Protein AF-W9RXG1-F1 (afdb_monomer_lite)

Foldseek 3Di:
DEPVDQLLVVLVVVVVVVVVVVVVVDDDDQQVVLVVSLVPDYPVCVVVSVVVVVVPDDAGSVNVSVVSVVVSVVVVVVVVVVVVVVVVVPFFDWDWDADPVVRDIATDTPLPVVLVVLVVLLVVLVVLVVVLCVVLVVCVNDDPFDDDPLSVQLVVLVVLLVVLSVLLNVLSCVQNVVSVVSGDPPDDDDDPDDDPDHPDPVSVVSSVVSSVVSVVSSVSSVVSSVVRVVVVVVVVVVVVVVPPDDPDDD

Sequence (250 aa):
MVDSKTVINQVQELQLIIHEIYAERMAISESFQVAVLVDKLPPSWKEFKSYLMHKRKEMTVEQLVVRLRIEEDNRQTEKKFSNATASSAKANVGHIFNDERTNSSYCVYNSDVATGYGVGGFLFLLSSESLLMGVTKCMCFGRPLAPGSHRAWSIIYFVSSWTTFLIAEACLIAGATKNAYHTKYREMIYAQNFSCESLRKGVFITGAIFVVATMILNVYYYMYFNKATTTQAAQKTNRQSSNIGMAGYA

pLDDT: mean 74.93, std 14.58, range [36.94, 93.75]

Structure (mmCIF, N/CA/C/O backbone):
data_AF-W9RXG1-F1
#
_entry.id   AF-W9RXG1-F1
#
loop_
_atom_site.group_PDB
_atom_site.id
_atom_site.type_symbol
_atom_site.label_atom_id
_atom_site.label_alt_id
_atom_site.label_comp_id
_atom_site.label_asym_id
_atom_site.label_entity_id
_atom_site.label_seq_id
_atom_site.pdbx_PDB_ins_code
_atom_site.Cartn_x
_atom_site.Cartn_y
_atom_site.Cartn_z
_atom_site.occupancy
_atom_site.B_iso_or_equiv
_atom_site.auth_seq_id
_atom_site.auth_comp_id
_atom_site.auth_asym_id
_atom_site.auth_atom_id
_atom_site.pdbx_PDB_model_num
ATOM 1 N N . MET A 1 1 ? 33.169 8.868 -23.854 1.00 82.50 1 MET A N 1
ATOM 2 C CA . MET A 1 1 ? 32.562 7.717 -23.159 1.00 82.50 1 MET A CA 1
ATOM 3 C C . MET A 1 1 ? 31.143 7.539 -23.656 1.00 82.50 1 MET A C 1
ATOM 5 O O . MET A 1 1 ? 30.553 8.505 -24.129 1.00 82.50 1 MET A O 1
ATOM 9 N N . VAL A 1 2 ? 30.622 6.317 -23.595 1.00 81.19 2 VAL A N 1
ATOM 10 C CA . VAL A 1 2 ? 29.281 5.963 -24.080 1.00 81.19 2 VAL A CA 1
ATOM 11 C C . VAL A 1 2 ? 28.426 5.498 -22.906 1.00 81.19 2 VAL A C 1
ATOM 13 O O . VAL A 1 2 ? 28.924 4.811 -22.018 1.00 81.19 2 VAL A O 1
ATOM 16 N N . ASP A 1 3 ? 27.140 5.850 -22.925 1.00 77.31 3 ASP A N 1
ATOM 17 C CA . ASP A 1 3 ? 26.161 5.510 -21.880 1.00 77.31 3 ASP A CA 1
ATOM 18 C C . ASP A 1 3 ? 25.859 4.006 -21.758 1.00 77.31 3 ASP A C 1
ATOM 20 O O . ASP A 1 3 ? 25.316 3.561 -20.749 1.00 77.31 3 ASP A O 1
ATOM 24 N N . SER A 1 4 ? 26.196 3.213 -22.780 1.00 78.12 4 SER A N 1
ATOM 25 C CA . SER A 1 4 ? 25.961 1.764 -22.818 1.00 78.12 4 SER A CA 1
ATOM 26 C C . SER A 1 4 ? 26.947 0.953 -21.972 1.00 78.12 4 SER A C 1
ATOM 28 O O . SER A 1 4 ? 26.730 -0.238 -21.755 1.00 78.12 4 SER A O 1
ATOM 30 N N . LYS A 1 5 ? 28.034 1.575 -21.509 1.00 81.12 5 LYS A N 1
ATOM 31 C CA . LYS A 1 5 ? 29.068 0.967 -20.667 1.00 81.12 5 LYS A CA 1
ATOM 32 C C . LYS A 1 5 ? 29.212 1.787 -19.387 1.00 81.12 5 LYS A C 1
ATOM 34 O O . LYS A 1 5 ? 28.974 2.993 -19.403 1.00 81.12 5 LYS A O 1
ATOM 39 N N . THR A 1 6 ? 29.633 1.154 -18.293 1.00 83.94 6 THR A N 1
ATOM 40 C CA . THR A 1 6 ? 29.906 1.885 -17.047 1.00 83.94 6 THR A CA 1
ATOM 41 C C . THR A 1 6 ? 31.012 2.909 -17.275 1.00 83.94 6 THR A C 1
ATOM 43 O O . THR A 1 6 ? 31.954 2.682 -18.047 1.00 83.94 6 THR A O 1
ATOM 46 N N . VAL A 1 7 ? 30.880 4.070 -16.643 1.00 85.06 7 VAL A N 1
ATOM 47 C CA . VAL A 1 7 ? 31.886 5.128 -16.750 1.00 85.06 7 VAL A CA 1
ATOM 48 C C . VAL A 1 7 ? 33.179 4.662 -16.089 1.00 85.06 7 VAL A C 1
ATOM 50 O O . VAL A 1 7 ? 34.244 4.859 -16.661 1.00 85.06 7 VAL A O 1
ATOM 53 N N . ILE A 1 8 ? 33.099 3.940 -14.969 1.00 86.56 8 ILE A N 1
ATOM 54 C CA . ILE A 1 8 ? 34.272 3.405 -14.268 1.00 86.56 8 ILE A CA 1
ATOM 55 C C . ILE A 1 8 ? 35.120 2.462 -15.126 1.00 86.56 8 ILE A C 1
ATOM 57 O O . ILE A 1 8 ? 36.338 2.632 -15.150 1.00 86.56 8 ILE A O 1
ATOM 61 N N . ASN A 1 9 ? 34.521 1.536 -15.881 1.00 84.44 9 ASN A N 1
ATOM 62 C CA . ASN A 1 9 ? 35.307 0.632 -16.730 1.00 84.44 9 ASN A CA 1
ATOM 63 C C . ASN A 1 9 ? 36.031 1.412 -17.836 1.00 84.44 9 ASN A C 1
ATOM 65 O O . ASN A 1 9 ? 37.205 1.178 -18.101 1.00 84.44 9 ASN A O 1
ATOM 69 N N . GLN A 1 10 ? 35.353 2.395 -18.434 1.00 86.25 10 GLN A N 1
ATOM 70 C CA . GLN A 1 10 ? 35.940 3.244 -19.475 1.00 86.25 10 GLN A CA 1
ATOM 71 C C . GLN A 1 10 ? 37.043 4.163 -18.923 1.00 86.25 10 GLN A C 1
ATOM 73 O O . GLN A 1 10 ? 38.025 4.431 -19.608 1.00 86.25 10 GLN A O 1
ATOM 78 N N . VAL A 1 11 ? 36.898 4.650 -17.687 1.00 85.88 11 VAL A N 1
ATOM 79 C CA . VAL A 1 11 ? 37.928 5.435 -16.990 1.00 85.88 11 VAL A CA 1
ATOM 80 C C . VAL A 1 11 ? 39.160 4.575 -16.706 1.00 85.88 11 VAL A C 1
ATOM 82 O O . VAL A 1 11 ? 40.277 5.040 -16.914 1.00 85.88 11 VAL A O 1
ATOM 85 N N . GLN A 1 12 ? 38.973 3.328 -16.267 1.00 84.50 12 GLN A N 1
ATOM 86 C CA . GLN A 1 12 ? 40.070 2.389 -16.021 1.00 84.50 12 GLN A CA 1
ATOM 87 C C . GLN A 1 12 ? 40.830 2.042 -17.308 1.00 84.50 12 GLN A C 1
ATOM 89 O O . GLN A 1 12 ? 42.057 2.044 -17.298 1.00 84.50 12 GLN A O 1
ATOM 94 N N . GLU A 1 13 ? 40.130 1.831 -18.427 1.00 84.44 13 GLU A N 1
ATOM 95 C CA . GLU A 1 13 ? 40.767 1.657 -19.742 1.00 84.44 13 GLU A CA 1
ATOM 96 C C . GLU A 1 13 ? 41.586 2.895 -20.146 1.00 84.44 13 GLU A C 1
ATOM 98 O O . GLU A 1 13 ? 42.717 2.768 -20.611 1.00 84.44 13 GLU A O 1
ATOM 103 N N . LEU A 1 14 ? 41.064 4.104 -19.906 1.00 81.19 14 LEU A N 1
ATOM 104 C CA . LEU A 1 14 ? 41.797 5.345 -20.177 1.00 81.19 14 LEU A CA 1
ATOM 105 C C . LEU A 1 14 ? 43.051 5.495 -19.303 1.00 81.19 14 LEU A C 1
ATOM 107 O O . LEU A 1 14 ? 44.069 5.988 -19.778 1.00 81.19 14 LEU A O 1
ATOM 111 N N . GLN A 1 15 ? 42.986 5.080 -18.035 1.00 79.12 15 GLN A N 1
ATOM 112 C CA . GLN A 1 15 ? 44.132 5.102 -17.119 1.00 79.12 15 GLN A CA 1
ATOM 113 C C . GLN A 1 15 ? 45.257 4.169 -17.586 1.00 79.12 15 GLN A C 1
ATOM 115 O O . GLN A 1 15 ? 46.423 4.541 -17.486 1.00 79.12 15 GLN A O 1
ATOM 120 N N . LEU A 1 16 ? 44.927 3.003 -18.154 1.00 82.56 16 LEU A N 1
ATOM 121 C CA . LEU A 1 16 ? 45.921 2.086 -18.725 1.00 82.56 16 LEU A CA 1
ATOM 122 C C . LEU A 1 16 ? 46.664 2.714 -19.913 1.00 82.56 16 LEU A C 1
ATOM 124 O O . LEU A 1 16 ? 47.888 2.649 -19.967 1.00 82.56 16 LEU A O 1
ATOM 128 N N . ILE A 1 17 ? 45.941 3.399 -20.803 1.00 81.00 17 ILE A N 1
ATOM 129 C CA . ILE A 1 17 ? 46.531 4.092 -21.961 1.00 81.00 17 ILE A CA 1
ATOM 130 C C . ILE A 1 17 ? 47.426 5.255 -21.508 1.00 81.00 17 ILE A C 1
ATOM 132 O O . ILE A 1 17 ? 48.511 5.459 -22.045 1.00 81.00 17 ILE A O 1
ATOM 136 N N . ILE A 1 18 ? 47.004 6.016 -20.493 1.00 77.25 18 ILE A N 1
ATOM 137 C CA . ILE A 1 18 ? 47.817 7.106 -19.932 1.00 77.25 18 ILE A CA 1
ATOM 138 C C . ILE A 1 18 ? 49.120 6.561 -19.325 1.00 77.25 18 ILE A C 1
ATOM 140 O O . ILE A 1 18 ? 50.175 7.171 -19.502 1.00 77.25 18 ILE A O 1
ATOM 144 N N . HIS A 1 19 ? 49.070 5.409 -18.650 1.00 75.94 19 HIS A N 1
ATOM 145 C CA . HIS A 1 19 ? 50.265 4.747 -18.121 1.00 75.94 19 HIS A CA 1
ATOM 146 C C . HIS A 1 19 ? 51.220 4.260 -19.221 1.00 75.94 19 HIS A C 1
ATOM 148 O O . HIS A 1 19 ? 52.434 4.360 -19.051 1.00 75.94 19 HIS A O 1
ATOM 154 N N . GLU A 1 20 ? 50.693 3.782 -20.349 1.00 78.69 20 GLU A N 1
ATOM 155 C CA . GLU A 1 20 ? 51.485 3.363 -21.512 1.00 78.69 20 GLU A CA 1
ATOM 156 C C . GLU A 1 20 ? 52.175 4.560 -22.193 1.00 78.69 20 GLU A C 1
ATOM 158 O O . GLU A 1 20 ? 53.377 4.528 -22.443 1.00 78.69 20 GLU A O 1
ATOM 163 N N . ILE A 1 21 ? 51.466 5.683 -22.354 1.00 74.25 21 ILE A N 1
ATOM 164 C CA . ILE A 1 21 ? 52.017 6.952 -22.873 1.00 74.25 21 ILE A CA 1
ATOM 165 C C . ILE A 1 21 ? 53.120 7.508 -21.957 1.00 74.25 21 ILE A C 1
ATOM 167 O O . ILE A 1 21 ? 54.123 8.057 -22.423 1.00 74.25 21 ILE A O 1
ATOM 171 N N . TYR A 1 22 ? 52.964 7.350 -20.640 1.00 73.00 22 TYR A N 1
ATOM 172 C CA . TYR A 1 22 ? 53.985 7.749 -19.673 1.00 73.00 22 TYR A CA 1
ATOM 173 C C . TYR A 1 22 ? 55.267 6.908 -19.813 1.00 73.00 22 TYR A C 1
ATOM 175 O O . TYR A 1 22 ? 56.372 7.436 -19.660 1.00 73.00 22 TYR A O 1
ATOM 183 N N . ALA A 1 23 ? 55.143 5.622 -20.166 1.00 74.69 23 ALA A N 1
ATOM 184 C CA . ALA A 1 23 ? 56.283 4.742 -20.432 1.00 74.69 23 ALA A CA 1
ATOM 185 C C . ALA A 1 23 ? 57.082 5.164 -21.684 1.00 74.69 23 ALA A C 1
ATOM 187 O O . ALA A 1 23 ? 58.293 4.950 -21.739 1.00 74.69 23 ALA A O 1
ATOM 188 N N . GLU A 1 24 ? 56.445 5.859 -22.633 1.00 78.25 24 GLU A N 1
ATOM 189 C CA . GLU A 1 24 ? 57.074 6.440 -23.831 1.00 78.25 24 GLU A CA 1
ATOM 190 C C . GLU A 1 24 ? 57.728 7.826 -23.596 1.00 78.25 24 GLU A C 1
ATOM 192 O O . GLU A 1 24 ? 58.146 8.491 -24.542 1.00 78.25 24 GLU A O 1
ATOM 197 N N . ARG A 1 25 ? 57.888 8.256 -22.330 1.00 66.19 25 ARG A N 1
ATOM 198 C CA . ARG A 1 25 ? 58.494 9.539 -21.888 1.00 66.19 25 ARG A CA 1
ATOM 199 C C . ARG A 1 25 ? 57.700 10.812 -22.223 1.00 66.19 25 ARG A C 1
ATOM 201 O O . ARG A 1 25 ? 58.267 11.906 -22.210 1.00 66.19 25 ARG A O 1
ATOM 208 N N . MET A 1 26 ? 56.390 10.714 -22.438 1.00 68.00 26 MET A N 1
ATOM 209 C CA . MET A 1 26 ? 55.505 11.881 -22.531 1.00 68.00 26 MET A CA 1
ATOM 210 C C . MET A 1 26 ? 54.885 12.194 -21.160 1.00 68.00 26 MET A C 1
ATOM 212 O O . MET A 1 26 ? 53.975 11.510 -20.699 1.00 68.00 26 MET A O 1
ATOM 216 N N . ALA A 1 27 ? 55.375 13.237 -20.483 1.00 66.12 27 ALA A N 1
ATOM 217 C CA . ALA A 1 27 ? 54.814 13.682 -19.206 1.00 66.12 27 ALA A CA 1
ATOM 218 C C . ALA A 1 27 ? 53.582 14.580 -19.434 1.00 66.12 27 ALA A C 1
ATOM 220 O O . ALA A 1 27 ? 53.696 15.673 -19.986 1.00 66.12 27 ALA A O 1
ATOM 221 N N . ILE A 1 28 ? 52.405 14.130 -18.990 1.00 75.25 28 ILE A N 1
ATOM 222 C CA . ILE A 1 28 ? 51.143 14.885 -19.056 1.00 75.25 28 ILE A CA 1
ATOM 223 C C . ILE A 1 28 ? 50.787 15.381 -17.653 1.00 75.25 28 ILE A C 1
ATOM 225 O O . ILE A 1 28 ? 50.760 14.588 -16.712 1.00 75.25 28 ILE A O 1
ATOM 229 N N . SER A 1 29 ? 50.456 16.668 -17.502 1.00 83.00 29 SER A N 1
ATOM 230 C CA . SER A 1 29 ? 50.034 17.217 -16.208 1.00 83.00 29 SER A CA 1
ATOM 231 C C . SER A 1 29 ? 48.722 16.589 -15.721 1.00 83.00 29 SER A C 1
ATOM 233 O O . SER A 1 29 ? 47.784 16.395 -16.497 1.00 83.00 29 SER A O 1
ATOM 235 N N . GLU A 1 30 ? 48.608 16.319 -14.418 1.00 80.56 30 GLU A N 1
ATOM 236 C CA . GLU A 1 30 ? 47.381 15.752 -13.830 1.00 80.56 30 GLU A CA 1
ATOM 23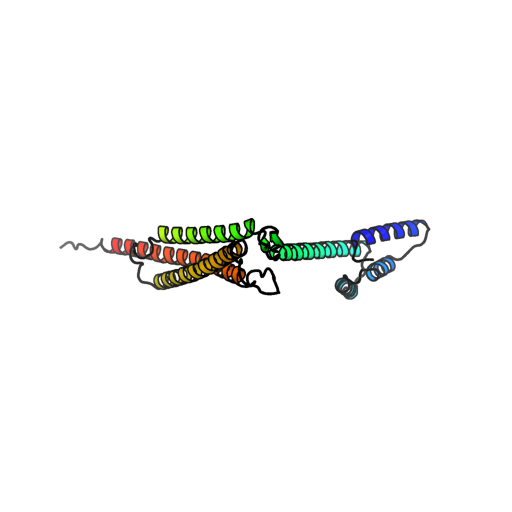7 C C . GLU A 1 30 ? 46.146 16.624 -14.094 1.00 80.56 30 GLU A C 1
ATOM 239 O O . GLU A 1 30 ? 45.056 16.119 -14.357 1.00 80.56 30 GLU A O 1
ATOM 244 N N . SER A 1 31 ? 46.331 17.946 -14.107 1.00 79.94 31 SER A N 1
ATOM 245 C CA . SER A 1 31 ? 45.283 18.915 -14.430 1.00 79.94 31 SER A CA 1
ATOM 246 C C . SER A 1 31 ? 44.702 18.711 -15.830 1.00 79.94 31 SER A C 1
ATOM 248 O O . SER A 1 31 ? 43.489 18.821 -16.023 1.00 79.94 31 SER A O 1
ATOM 250 N N . PHE A 1 32 ? 45.548 18.364 -16.803 1.00 83.12 32 PHE A N 1
ATOM 251 C CA . PHE A 1 32 ? 45.117 18.072 -18.163 1.00 83.12 32 PHE A CA 1
ATOM 252 C C . PHE A 1 32 ? 44.381 16.730 -18.235 1.00 83.12 32 PHE A C 1
ATOM 254 O O . PHE A 1 32 ? 43.333 16.640 -18.872 1.00 83.12 32 PHE A O 1
ATOM 261 N N . GLN A 1 33 ? 44.861 15.707 -17.520 1.00 83.75 33 GLN A N 1
ATOM 262 C CA . GLN A 1 33 ? 44.203 14.396 -17.463 1.00 83.75 33 GLN A CA 1
ATOM 263 C C . GLN A 1 33 ? 42.785 14.490 -16.878 1.00 83.75 33 GLN A C 1
ATOM 265 O O . GLN A 1 33 ? 41.838 13.936 -17.438 1.00 83.75 33 GLN A O 1
ATOM 270 N N . VAL A 1 34 ? 42.618 15.250 -15.792 1.00 85.88 34 VAL A N 1
ATOM 271 C CA . VAL A 1 34 ? 41.317 15.512 -15.157 1.00 85.88 34 VAL A CA 1
ATOM 272 C C . VAL A 1 34 ? 40.382 16.254 -16.109 1.00 85.88 34 VAL A C 1
ATOM 274 O O . VAL A 1 34 ? 39.227 15.855 -16.265 1.00 85.88 34 VAL A O 1
ATOM 277 N N . ALA A 1 35 ? 40.875 17.287 -16.798 1.00 85.00 35 ALA A N 1
ATOM 278 C CA . ALA A 1 35 ? 40.081 18.037 -17.769 1.00 85.00 35 ALA A CA 1
ATOM 279 C C . ALA A 1 35 ? 39.595 17.150 -18.929 1.00 85.00 35 ALA A C 1
ATOM 281 O O . ALA A 1 35 ? 38.416 17.194 -19.284 1.00 85.00 35 ALA A O 1
ATOM 282 N N . VAL A 1 36 ? 40.472 16.298 -19.472 1.00 85.69 36 VAL A N 1
ATOM 283 C CA . VAL A 1 36 ? 40.126 15.348 -20.541 1.00 85.69 36 VAL A CA 1
ATOM 284 C C . VAL A 1 36 ? 39.090 14.332 -20.061 1.00 85.69 36 VAL A C 1
ATOM 286 O O . VAL A 1 36 ? 38.116 14.073 -20.770 1.00 85.69 36 VAL A O 1
ATOM 289 N N . LEU A 1 37 ? 39.248 13.780 -18.856 1.00 85.62 37 LEU A N 1
ATOM 290 C CA . LEU A 1 37 ? 38.324 12.777 -18.327 1.00 85.62 37 LEU A CA 1
ATOM 291 C C . LEU A 1 37 ? 36.922 13.357 -18.096 1.00 85.62 37 LEU A C 1
ATOM 293 O O . LEU A 1 37 ? 35.930 12.734 -18.474 1.00 85.62 37 LEU A O 1
ATOM 297 N N . VAL A 1 38 ? 36.839 14.570 -17.539 1.00 87.12 38 VAL A N 1
ATOM 298 C CA . VAL A 1 38 ? 35.572 15.292 -17.340 1.00 87.12 38 VAL A CA 1
ATOM 299 C C . VAL A 1 38 ? 34.928 15.660 -18.673 1.00 87.12 38 VAL A C 1
ATOM 301 O O . VAL A 1 38 ? 33.702 15.599 -18.804 1.00 87.12 38 VAL A O 1
ATOM 304 N N . ASP A 1 39 ? 35.722 16.035 -19.677 1.00 85.94 39 ASP A N 1
ATOM 305 C CA . ASP A 1 39 ? 35.166 16.390 -20.975 1.00 85.94 39 ASP A CA 1
ATOM 306 C C . ASP A 1 39 ? 34.578 15.182 -21.711 1.00 85.94 39 ASP A C 1
ATOM 308 O O . ASP A 1 39 ? 33.489 15.279 -22.280 1.00 85.94 39 ASP A O 1
ATOM 312 N N . LYS A 1 40 ? 35.246 14.025 -21.609 1.00 87.25 40 LYS A N 1
ATOM 313 C CA . LYS A 1 40 ? 34.837 12.763 -22.239 1.00 87.25 40 LYS A CA 1
ATOM 314 C C . LYS A 1 40 ? 33.674 12.049 -21.550 1.00 87.25 40 LYS A C 1
ATOM 316 O O . LYS A 1 40 ? 33.270 10.997 -22.062 1.00 87.25 40 LYS A O 1
ATOM 321 N N . LEU A 1 41 ? 33.131 12.587 -20.454 1.00 88.00 41 LEU A N 1
ATOM 322 C CA . LEU A 1 41 ? 31.954 12.026 -19.791 1.00 88.00 41 LEU A CA 1
ATOM 323 C C . LEU A 1 41 ? 30.748 11.930 -20.744 1.00 88.00 41 LEU A C 1
ATOM 325 O O . LEU A 1 41 ? 30.594 12.771 -21.634 1.00 88.00 41 LEU A O 1
ATOM 329 N N . PRO A 1 42 ? 29.877 10.919 -20.568 1.00 88.75 42 PRO A N 1
ATOM 330 C CA . PRO A 1 42 ? 28.698 10.756 -21.410 1.00 88.75 42 PRO A CA 1
ATOM 331 C C . PRO A 1 42 ? 27.708 11.925 -21.265 1.00 88.75 42 PRO A C 1
ATOM 333 O O . PRO A 1 42 ? 27.673 12.583 -20.219 1.00 88.75 42 PRO A O 1
ATOM 336 N N . PRO A 1 43 ? 26.819 12.147 -22.248 1.00 84.31 43 PRO A N 1
ATOM 337 C CA . PRO A 1 43 ? 25.805 13.198 -22.167 1.00 84.31 43 PRO A CA 1
ATOM 338 C C . PRO A 1 43 ? 24.845 13.019 -20.980 1.00 84.31 43 PRO A C 1
ATOM 340 O O . PRO A 1 43 ? 24.411 14.017 -20.403 1.00 84.31 43 PRO A O 1
ATOM 343 N N . SER A 1 44 ? 24.566 11.785 -20.537 1.00 84.12 44 SER A N 1
ATOM 344 C CA . SER A 1 44 ? 23.727 11.537 -19.350 1.00 84.12 44 SER A CA 1
ATOM 345 C C . SER A 1 44 ? 24.346 12.035 -18.033 1.00 84.12 44 SER A C 1
ATOM 347 O O . SER A 1 44 ? 23.664 12.111 -17.010 1.00 84.12 44 SER A O 1
ATOM 349 N N . TRP A 1 45 ? 25.632 12.394 -18.031 1.00 89.12 45 TRP A N 1
ATOM 350 C CA . TRP A 1 45 ? 26.374 12.905 -16.874 1.00 89.12 45 TRP A CA 1
ATOM 351 C C . TRP A 1 45 ? 26.492 14.434 -16.865 1.00 89.12 45 TRP A C 1
ATOM 353 O O . TRP A 1 45 ? 27.271 14.988 -16.093 1.00 89.12 45 TRP A O 1
ATOM 363 N N . LYS A 1 46 ? 25.720 15.143 -17.699 1.00 88.88 46 LYS A N 1
ATOM 364 C CA . LYS A 1 46 ? 25.790 16.606 -17.853 1.00 88.88 46 LYS A CA 1
ATOM 365 C C . LYS A 1 46 ? 25.666 17.379 -16.534 1.00 88.88 46 LYS A C 1
ATOM 367 O O . LYS A 1 46 ? 26.425 18.320 -16.312 1.00 88.88 46 LYS A O 1
ATOM 372 N N . GLU A 1 47 ? 24.739 16.991 -15.663 1.00 86.88 47 GLU A N 1
ATOM 373 C CA . GLU A 1 47 ? 24.540 17.649 -14.362 1.00 86.88 47 GLU A CA 1
ATOM 374 C C . GLU A 1 47 ? 25.744 17.446 -13.442 1.00 86.88 47 GLU A C 1
ATOM 376 O O . GLU A 1 47 ? 26.266 18.404 -12.872 1.00 86.88 47 GLU A O 1
ATOM 381 N N . PHE A 1 48 ? 26.265 16.220 -13.389 1.00 88.44 48 PHE A N 1
ATOM 382 C CA . PHE A 1 48 ? 27.471 15.909 -12.632 1.00 88.44 48 PHE A CA 1
ATOM 383 C C . PHE A 1 48 ? 28.703 16.634 -13.193 1.00 88.44 48 PHE A C 1
ATOM 385 O O . PHE A 1 48 ? 29.488 17.199 -12.435 1.00 88.44 48 PHE A O 1
ATOM 392 N N . LYS A 1 49 ? 28.843 16.714 -14.524 1.00 88.56 49 LYS A N 1
ATOM 393 C CA . LYS A 1 49 ? 29.876 17.516 -15.202 1.00 88.56 49 LYS A CA 1
ATOM 394 C C . LYS A 1 49 ? 29.780 18.987 -14.785 1.00 88.56 49 LYS A C 1
ATOM 396 O O . LYS A 1 49 ? 30.796 19.593 -14.457 1.00 88.56 49 LYS A O 1
ATOM 401 N N . SER A 1 50 ? 28.572 19.554 -14.734 1.00 86.81 50 SER A N 1
ATOM 402 C CA . SER A 1 50 ? 28.348 20.926 -14.259 1.00 86.81 50 SER A CA 1
ATOM 403 C C . SER A 1 50 ? 28.740 21.100 -12.787 1.00 86.81 50 SER A C 1
ATOM 405 O O . SER A 1 50 ? 29.444 22.052 -12.451 1.00 86.81 50 SER A O 1
ATOM 407 N N . TYR A 1 51 ? 28.384 20.141 -11.929 1.00 85.38 51 TYR A N 1
ATOM 408 C CA . TYR A 1 51 ? 28.783 20.121 -10.522 1.00 85.38 51 TYR A CA 1
ATOM 409 C C . TYR A 1 51 ? 30.309 20.086 -10.343 1.00 85.38 51 TYR A C 1
ATOM 411 O O . TYR A 1 51 ? 30.855 20.864 -9.557 1.00 85.38 51 TYR A O 1
ATOM 419 N N . LEU A 1 52 ? 31.016 19.242 -11.103 1.00 86.25 52 LEU A N 1
ATOM 420 C CA . LEU A 1 52 ? 32.480 19.175 -11.082 1.00 86.25 52 LEU A CA 1
ATOM 421 C C . LEU A 1 52 ? 33.121 20.497 -11.525 1.00 86.25 52 LEU A C 1
ATOM 423 O O . LEU A 1 52 ? 34.053 20.971 -10.877 1.00 86.25 52 LEU A O 1
ATOM 427 N N . MET A 1 53 ? 32.582 21.124 -12.574 1.00 79.50 53 MET A N 1
ATOM 428 C CA . MET A 1 53 ? 33.059 22.416 -13.085 1.00 79.50 53 MET A CA 1
ATOM 429 C C . MET A 1 53 ? 32.803 23.573 -12.108 1.00 79.50 53 MET A C 1
ATOM 431 O O . MET A 1 53 ? 33.614 24.495 -12.010 1.00 79.50 53 MET A O 1
ATOM 435 N N . HIS A 1 54 ? 31.695 23.525 -11.364 1.00 79.50 54 HIS A N 1
ATOM 436 C CA . HIS A 1 54 ? 31.350 24.534 -10.363 1.00 79.50 54 HIS A CA 1
ATOM 437 C C . HIS A 1 54 ? 32.218 24.423 -9.101 1.00 79.50 54 HIS A C 1
ATOM 439 O O . HIS A 1 54 ? 32.586 25.436 -8.513 1.00 79.50 54 HIS A O 1
ATOM 445 N N . LYS A 1 55 ? 32.614 23.206 -8.700 1.00 71.94 55 LYS A N 1
ATOM 446 C CA . LYS A 1 55 ? 33.391 22.973 -7.469 1.00 71.94 55 LYS A CA 1
ATOM 447 C C . LYS A 1 55 ? 34.879 23.342 -7.541 1.00 71.94 55 LYS A C 1
ATOM 449 O O . LYS A 1 55 ? 35.579 23.036 -6.578 1.00 71.94 55 LYS A O 1
ATOM 454 N N . ARG A 1 56 ? 35.327 23.965 -8.644 1.00 59.94 56 ARG A N 1
ATOM 455 C CA . ARG A 1 56 ? 36.692 24.404 -9.015 1.00 59.94 56 ARG A CA 1
ATOM 456 C C . ARG A 1 56 ? 37.689 24.480 -7.839 1.00 59.94 56 ARG A C 1
ATOM 458 O O . ARG A 1 56 ? 38.013 25.550 -7.334 1.00 59.94 56 ARG A O 1
ATOM 465 N N . LYS A 1 57 ? 38.193 23.317 -7.437 1.00 64.56 57 LYS A N 1
ATOM 466 C CA . LYS A 1 57 ? 39.386 23.107 -6.615 1.00 64.56 57 LYS A CA 1
ATOM 467 C C . LYS A 1 57 ? 40.281 22.179 -7.420 1.00 64.56 57 LYS A C 1
ATOM 469 O O . LYS A 1 57 ? 39.750 21.336 -8.146 1.00 64.56 57 LYS A O 1
ATOM 474 N N . GLU A 1 58 ? 41.595 22.346 -7.309 1.00 65.50 58 GLU A N 1
ATOM 475 C CA . GLU A 1 58 ? 42.532 21.368 -7.861 1.00 65.50 58 GLU A CA 1
ATOM 476 C C . GLU A 1 58 ? 42.130 19.978 -7.359 1.00 65.50 58 GLU A C 1
ATOM 478 O O . GLU A 1 58 ? 41.967 19.742 -6.161 1.00 65.50 58 GLU A O 1
ATOM 483 N N . MET A 1 59 ? 41.831 19.109 -8.314 1.00 80.19 59 MET A N 1
ATOM 484 C CA . MET A 1 59 ? 41.325 17.763 -8.118 1.00 80.19 59 MET A CA 1
ATOM 485 C C . MET A 1 59 ? 42.357 16.844 -8.739 1.00 80.19 59 MET A C 1
ATOM 487 O O . MET A 1 59 ? 42.713 17.048 -9.895 1.00 80.19 59 MET A O 1
ATOM 491 N N . THR A 1 60 ? 42.822 15.850 -7.989 1.00 85.44 60 THR A N 1
ATOM 492 C CA . THR A 1 60 ? 43.687 14.807 -8.546 1.00 85.44 60 THR A CA 1
ATOM 493 C C . THR A 1 60 ? 42.848 13.799 -9.327 1.00 85.44 60 THR A C 1
ATOM 495 O O . THR A 1 60 ? 41.633 13.673 -9.120 1.00 85.44 60 THR A O 1
ATOM 498 N N . VAL A 1 61 ? 43.493 13.050 -10.220 1.00 83.62 61 VAL A N 1
ATOM 499 C CA . VAL A 1 61 ? 42.839 11.982 -10.991 1.00 83.62 61 VAL A CA 1
ATOM 500 C C . VAL A 1 61 ? 42.176 10.964 -10.058 1.00 83.62 61 VAL A C 1
ATOM 502 O O . VAL A 1 61 ? 41.021 10.600 -10.264 1.00 83.62 61 VAL A O 1
ATOM 505 N N . GLU A 1 62 ? 42.843 10.583 -8.969 1.00 83.88 62 GLU A N 1
ATOM 506 C CA . GLU A 1 62 ? 42.297 9.663 -7.966 1.00 83.88 62 GLU A CA 1
ATOM 507 C C . GLU A 1 62 ? 41.021 10.205 -7.309 1.00 83.88 62 GLU A C 1
ATOM 509 O O . GLU A 1 62 ? 40.015 9.500 -7.196 1.00 83.88 62 GLU A O 1
ATOM 514 N N . GLN A 1 63 ? 41.025 11.485 -6.922 1.00 85.50 63 GLN A N 1
ATOM 515 C CA . GLN A 1 63 ? 39.850 12.126 -6.333 1.00 85.50 63 GLN A CA 1
ATOM 516 C C . GLN A 1 63 ? 38.676 12.189 -7.316 1.00 85.50 63 GLN A C 1
ATOM 518 O O . GLN A 1 63 ? 37.521 12.057 -6.897 1.00 85.50 63 GLN A O 1
ATOM 523 N N . LEU A 1 64 ? 38.951 12.379 -8.610 1.00 88.12 64 LEU A N 1
ATOM 524 C CA . LEU A 1 64 ? 37.931 12.321 -9.652 1.00 88.12 64 LEU A CA 1
ATOM 525 C C . LEU A 1 64 ? 37.362 10.903 -9.791 1.00 88.12 64 LEU A C 1
ATOM 527 O O . LEU A 1 64 ? 36.144 10.740 -9.806 1.00 88.12 64 LEU A O 1
ATOM 531 N N . VAL A 1 65 ? 38.219 9.879 -9.826 1.00 88.62 65 VAL A N 1
ATOM 532 C CA . VAL A 1 65 ? 37.813 8.467 -9.942 1.00 88.62 65 VAL A CA 1
ATOM 533 C C . VAL A 1 65 ? 36.917 8.045 -8.777 1.00 88.62 65 VAL A C 1
ATOM 535 O O . VAL A 1 65 ? 35.877 7.423 -8.998 1.00 88.62 65 VAL A O 1
ATOM 538 N N . VAL A 1 66 ? 37.263 8.422 -7.542 1.00 88.75 66 VAL A N 1
ATOM 539 C CA . VAL A 1 66 ? 36.437 8.119 -6.360 1.00 88.75 66 VAL A CA 1
ATOM 540 C C . VAL A 1 66 ? 35.051 8.752 -6.482 1.00 88.75 66 VAL A C 1
ATOM 542 O O . VAL A 1 66 ? 34.041 8.092 -6.243 1.00 88.75 66 VAL A O 1
ATOM 545 N N . ARG A 1 67 ? 34.977 10.019 -6.903 1.00 89.50 67 ARG A N 1
ATOM 546 C CA . ARG A 1 67 ? 33.697 10.724 -7.081 1.00 89.50 67 ARG A CA 1
ATOM 547 C C . ARG A 1 67 ? 32.855 10.129 -8.204 1.00 89.50 67 ARG A C 1
ATOM 549 O O . ARG A 1 67 ? 31.644 10.023 -8.042 1.00 89.50 67 ARG A O 1
ATOM 556 N N . LEU A 1 68 ? 33.485 9.727 -9.307 1.00 89.00 68 LEU A N 1
ATOM 557 C CA . LEU A 1 68 ? 32.812 9.036 -10.406 1.00 89.00 68 LEU A CA 1
ATOM 558 C C . LEU A 1 68 ? 32.224 7.700 -9.949 1.00 89.00 68 LEU A C 1
ATOM 560 O O . LEU A 1 68 ? 31.106 7.375 -10.334 1.00 89.00 68 LEU A O 1
ATOM 564 N N . ARG A 1 69 ? 32.932 6.959 -9.087 1.00 88.94 69 ARG A N 1
ATOM 565 C CA . ARG A 1 69 ? 32.454 5.669 -8.574 1.00 88.94 69 ARG A CA 1
ATOM 566 C C . ARG A 1 69 ? 31.206 5.844 -7.714 1.00 88.94 69 ARG A C 1
ATOM 568 O O . ARG A 1 69 ? 30.217 5.161 -7.938 1.00 88.94 69 ARG A O 1
ATOM 575 N N . ILE A 1 70 ? 31.237 6.806 -6.792 1.00 90.31 70 ILE A N 1
ATOM 576 C CA . ILE A 1 70 ? 30.108 7.106 -5.899 1.00 90.31 70 ILE A CA 1
ATOM 577 C C . ILE A 1 70 ? 28.865 7.517 -6.697 1.00 90.31 70 ILE A C 1
ATOM 579 O O . ILE A 1 70 ? 27.770 7.024 -6.439 1.00 90.31 70 ILE A O 1
ATOM 583 N N . GLU A 1 71 ? 29.023 8.415 -7.669 1.00 89.50 71 GLU A N 1
ATOM 584 C CA . GLU A 1 71 ? 27.906 8.868 -8.501 1.00 89.50 71 GLU A CA 1
ATOM 585 C C . GLU A 1 71 ? 27.348 7.731 -9.374 1.00 89.50 71 GLU A C 1
ATOM 587 O O . GLU A 1 71 ? 26.136 7.625 -9.559 1.00 89.50 71 GLU A O 1
ATOM 592 N N . GLU A 1 72 ? 28.206 6.841 -9.882 1.00 88.75 72 GLU A N 1
ATOM 593 C CA . GLU A 1 72 ? 27.765 5.677 -10.650 1.00 88.75 72 GLU A CA 1
ATOM 594 C C . GLU A 1 72 ? 26.971 4.690 -9.781 1.00 88.75 72 GLU A C 1
ATOM 596 O O . GLU A 1 72 ? 25.899 4.241 -10.196 1.00 88.75 72 GLU A O 1
ATOM 601 N N . ASP A 1 73 ? 27.432 4.413 -8.560 1.00 87.56 73 ASP A N 1
ATOM 602 C CA . ASP A 1 73 ? 26.719 3.572 -7.591 1.00 87.56 73 ASP A CA 1
ATOM 603 C C . ASP A 1 73 ? 25.364 4.185 -7.196 1.00 87.56 73 ASP A C 1
ATOM 605 O O . ASP A 1 73 ? 24.347 3.480 -7.128 1.00 87.56 73 ASP A O 1
ATOM 609 N N . ASN A 1 74 ? 25.314 5.507 -7.004 1.00 87.81 74 ASN A N 1
ATOM 610 C CA . ASN A 1 74 ? 24.076 6.232 -6.722 1.00 87.81 74 ASN A CA 1
ATOM 611 C C . ASN A 1 74 ? 23.077 6.103 -7.887 1.00 87.81 74 ASN A C 1
ATOM 613 O O . ASN A 1 74 ? 21.946 5.650 -7.702 1.00 87.81 74 ASN A O 1
ATOM 617 N N . ARG A 1 75 ? 23.525 6.366 -9.121 1.00 84.12 75 ARG A N 1
ATOM 618 C CA . ARG A 1 75 ? 22.710 6.219 -10.341 1.00 84.12 75 ARG A CA 1
ATOM 619 C C . ARG A 1 75 ? 22.225 4.787 -10.560 1.00 84.12 75 ARG A C 1
ATOM 621 O O . ARG A 1 75 ? 21.110 4.575 -11.037 1.00 84.12 75 ARG A O 1
ATOM 628 N N . GLN A 1 76 ? 23.036 3.780 -10.238 1.00 82.56 76 GLN A N 1
ATOM 629 C CA . GLN A 1 76 ? 22.601 2.382 -10.296 1.00 82.56 76 GLN A CA 1
ATOM 630 C C . GLN A 1 76 ? 21.533 2.069 -9.247 1.00 82.56 76 GLN A C 1
ATOM 632 O O . GLN A 1 76 ? 20.599 1.320 -9.534 1.00 82.56 76 GLN A O 1
ATOM 637 N N . THR A 1 77 ? 21.647 2.641 -8.052 1.00 81.12 77 THR A N 1
ATOM 638 C CA . THR A 1 77 ? 20.668 2.469 -6.973 1.00 81.12 77 THR A CA 1
ATOM 639 C C . THR A 1 77 ? 19.325 3.093 -7.346 1.00 81.12 77 THR A C 1
ATOM 641 O O . THR A 1 77 ? 18.293 2.430 -7.237 1.00 81.12 77 THR A O 1
ATOM 644 N N . GLU A 1 78 ? 19.332 4.303 -7.907 1.00 77.00 78 GLU A N 1
ATOM 645 C CA . GLU A 1 78 ? 18.130 4.950 -8.446 1.00 77.00 78 GLU A CA 1
ATOM 646 C C . GLU A 1 78 ? 17.490 4.134 -9.578 1.00 77.00 78 GLU A C 1
ATOM 648 O O . GLU A 1 78 ? 16.274 3.938 -9.590 1.00 77.00 78 GLU A O 1
ATOM 653 N N . LYS A 1 79 ? 18.295 3.582 -10.499 1.00 77.25 79 LYS A N 1
ATOM 654 C CA . LYS A 1 79 ? 17.812 2.682 -11.565 1.00 77.25 79 LYS A CA 1
ATOM 655 C C . LYS A 1 79 ? 17.208 1.387 -11.014 1.00 77.25 79 LYS A C 1
ATOM 657 O O . LYS A 1 79 ? 16.209 0.902 -11.537 1.00 77.25 79 LYS A O 1
ATOM 662 N N . LYS A 1 80 ? 17.789 0.804 -9.963 1.00 76.38 80 LYS A N 1
ATOM 663 C CA . LYS A 1 80 ? 17.239 -0.394 -9.305 1.00 76.38 80 LYS A CA 1
ATOM 664 C C . LYS A 1 80 ? 15.909 -0.083 -8.620 1.00 76.38 80 LYS A C 1
ATOM 666 O O . LYS A 1 80 ? 14.966 -0.856 -8.763 1.00 76.38 80 LYS A O 1
ATOM 671 N N . PHE A 1 81 ? 15.811 1.054 -7.934 1.00 68.25 81 PHE A N 1
ATOM 672 C CA . PHE A 1 81 ? 14.585 1.489 -7.269 1.00 68.25 81 PHE A CA 1
ATOM 673 C C . PHE A 1 81 ? 13.469 1.836 -8.267 1.00 68.25 81 PHE A C 1
ATOM 675 O O . PHE A 1 81 ? 12.322 1.418 -8.087 1.00 68.25 81 PHE A O 1
ATOM 682 N N . SER A 1 82 ? 13.793 2.526 -9.365 1.00 64.69 82 SER A N 1
ATOM 683 C CA . SER A 1 82 ? 12.832 2.824 -10.435 1.00 64.69 82 SER A CA 1
ATOM 684 C C . SER A 1 82 ? 12.362 1.560 -11.162 1.00 64.69 82 SER A C 1
ATOM 686 O O . SER A 1 82 ? 11.175 1.410 -11.442 1.00 64.69 82 SER A O 1
ATOM 688 N N . ASN A 1 83 ? 13.246 0.584 -11.378 1.00 60.16 83 ASN A N 1
ATOM 689 C CA . ASN A 1 83 ? 12.865 -0.705 -11.955 1.00 60.16 83 ASN A CA 1
ATOM 690 C C . ASN A 1 83 ? 12.022 -1.565 -10.995 1.00 60.16 83 ASN A C 1
ATOM 692 O O . ASN A 1 83 ? 11.100 -2.240 -11.448 1.00 60.16 83 ASN A O 1
ATOM 696 N N . ALA A 1 84 ? 12.293 -1.529 -9.685 1.00 54.50 84 ALA A N 1
ATOM 697 C CA . ALA A 1 84 ? 11.522 -2.254 -8.668 1.00 54.50 84 ALA A CA 1
ATOM 698 C C . ALA A 1 84 ? 10.117 -1.658 -8.453 1.00 54.50 84 ALA A C 1
ATOM 700 O O . ALA A 1 84 ? 9.129 -2.376 -8.271 1.00 54.50 84 ALA A O 1
ATOM 701 N N . THR A 1 85 ? 9.998 -0.333 -8.526 1.00 52.38 85 THR A N 1
ATOM 702 C CA . THR A 1 85 ? 8.696 0.350 -8.526 1.00 52.38 85 THR A CA 1
ATOM 703 C C . THR A 1 85 ? 7.945 0.106 -9.835 1.00 52.38 85 THR A C 1
ATOM 705 O O . THR A 1 85 ? 6.745 -0.157 -9.802 1.00 52.38 85 THR A O 1
ATOM 708 N N . ALA A 1 86 ? 8.639 0.053 -10.977 1.00 45.22 86 ALA A N 1
ATOM 709 C CA . ALA A 1 86 ? 8.046 -0.338 -12.254 1.00 45.22 86 ALA A CA 1
ATOM 710 C C . ALA A 1 86 ? 7.597 -1.811 -12.286 1.00 45.22 86 ALA A C 1
ATOM 712 O O . ALA A 1 86 ? 6.557 -2.103 -12.869 1.00 45.22 86 ALA A O 1
ATOM 713 N N . SER A 1 87 ? 8.314 -2.745 -11.645 1.00 42.00 87 SER A N 1
ATOM 714 C CA . SER A 1 87 ? 7.893 -4.152 -11.544 1.00 42.00 87 SER A CA 1
ATOM 715 C C . SER A 1 87 ? 6.711 -4.347 -10.596 1.00 42.00 87 SER A C 1
ATOM 717 O O . SER A 1 87 ? 5.866 -5.193 -10.862 1.00 42.00 87 SER A O 1
ATOM 719 N N . SER A 1 88 ? 6.611 -3.527 -9.547 1.00 43.41 88 SER A N 1
ATOM 720 C CA . SER A 1 88 ? 5.444 -3.479 -8.651 1.00 43.41 88 SER A CA 1
ATOM 721 C C . SER A 1 88 ? 4.230 -2.793 -9.302 1.00 43.41 88 SER A C 1
ATOM 723 O O . SER A 1 88 ? 3.101 -2.979 -8.859 1.00 43.41 88 SER A O 1
ATOM 725 N N . ALA A 1 89 ? 4.454 -2.029 -10.379 1.00 42.72 89 ALA A N 1
ATOM 726 C CA . ALA A 1 89 ? 3.435 -1.359 -11.187 1.00 42.72 89 ALA A CA 1
ATOM 727 C C . ALA A 1 89 ? 3.152 -2.053 -12.536 1.00 42.72 89 ALA A C 1
ATOM 729 O O . ALA A 1 89 ? 2.437 -1.492 -13.375 1.00 42.72 89 ALA A O 1
ATOM 730 N N . LYS A 1 90 ? 3.683 -3.262 -12.780 1.00 45.16 90 LYS A N 1
ATOM 731 C CA . LYS A 1 90 ? 3.281 -4.069 -13.940 1.00 45.16 90 LYS A CA 1
ATOM 732 C C . LYS A 1 90 ? 1.871 -4.592 -13.687 1.00 45.16 90 LYS A C 1
ATOM 734 O O . LYS A 1 90 ? 1.676 -5.590 -13.004 1.00 45.16 90 LYS A O 1
ATOM 739 N N . ALA A 1 91 ? 0.888 -3.870 -14.222 1.00 52.50 91 ALA A N 1
ATOM 740 C CA . ALA A 1 91 ? -0.491 -4.330 -14.323 1.00 52.50 91 ALA A CA 1
ATOM 741 C C . ALA A 1 91 ? -0.532 -5.759 -14.893 1.00 52.50 91 ALA A C 1
ATOM 743 O O . ALA A 1 91 ? 0.276 -6.085 -15.763 1.00 52.50 91 ALA A O 1
ATOM 744 N N . ASN A 1 92 ? -1.473 -6.587 -14.427 1.00 56.06 92 ASN A N 1
ATOM 745 C CA . ASN A 1 92 ? -1.715 -7.915 -14.993 1.00 56.06 92 ASN A CA 1
ATOM 746 C C . ASN A 1 92 ? -1.924 -7.779 -16.510 1.00 56.06 92 ASN A C 1
ATOM 748 O O . ASN A 1 92 ? -2.954 -7.269 -16.955 1.00 56.06 92 ASN A O 1
ATOM 752 N N . VAL A 1 93 ? -0.935 -8.196 -17.302 1.00 57.72 93 VAL A N 1
ATOM 753 C CA . VAL A 1 93 ? -1.047 -8.231 -18.761 1.00 57.72 93 VAL A CA 1
ATOM 754 C C . VAL A 1 93 ? -1.872 -9.466 -19.111 1.00 57.72 93 VAL A C 1
ATOM 756 O O . VAL A 1 93 ? -1.481 -10.588 -18.784 1.00 57.72 93 VAL A O 1
ATOM 759 N N . GLY A 1 94 ? -3.044 -9.245 -19.706 1.00 62.00 94 GLY A N 1
ATOM 760 C CA . GLY A 1 94 ? -3.879 -10.310 -20.252 1.00 62.00 94 GLY A CA 1
ATOM 761 C C . GLY A 1 94 ? -3.415 -10.692 -21.657 1.00 62.00 94 GLY A C 1
ATOM 762 O O . GLY A 1 94 ? -3.097 -9.817 -22.460 1.00 62.00 94 GLY A O 1
ATOM 763 N N . HIS A 1 95 ? -3.391 -11.987 -21.953 1.00 63.97 95 HIS A N 1
ATOM 764 C CA . HIS A 1 95 ? -3.183 -12.526 -23.295 1.00 63.97 95 HIS A CA 1
ATOM 765 C C . HIS A 1 95 ? -4.531 -12.926 -23.900 1.00 63.97 95 HIS A C 1
ATOM 767 O O . HIS A 1 95 ? -5.377 -13.490 -23.211 1.00 63.97 95 HIS A O 1
ATOM 773 N N . ILE A 1 96 ? -4.742 -12.638 -25.183 1.00 70.31 96 ILE A N 1
ATOM 774 C CA . ILE A 1 96 ? -5.947 -13.064 -25.906 1.00 70.31 96 ILE A CA 1
ATOM 775 C C . ILE A 1 96 ? -5.712 -14.494 -26.392 1.00 70.31 96 ILE A C 1
ATOM 777 O O . ILE A 1 96 ? -4.738 -14.747 -27.099 1.00 70.31 96 ILE A O 1
ATOM 781 N N . PHE A 1 97 ? -6.590 -15.415 -26.008 1.00 72.94 97 PHE A N 1
ATOM 782 C CA . PHE A 1 97 ? -6.619 -16.782 -26.511 1.00 72.94 97 PHE A CA 1
ATOM 783 C C . PHE A 1 97 ? -7.867 -16.968 -27.375 1.00 72.94 97 PHE A C 1
ATOM 785 O O . PHE A 1 97 ? -8.949 -16.519 -27.001 1.00 72.94 97 PHE A O 1
ATOM 792 N N . ASN A 1 98 ? -7.718 -17.621 -28.524 1.00 74.81 98 ASN A N 1
ATOM 793 C CA . ASN A 1 98 ? -8.823 -17.919 -29.430 1.00 74.81 98 ASN A CA 1
ATOM 794 C C . ASN A 1 98 ? -9.101 -19.422 -29.371 1.00 74.81 98 ASN A C 1
ATOM 796 O O . ASN A 1 98 ? -8.197 -20.212 -29.633 1.00 74.81 98 ASN A O 1
ATOM 800 N N . ASP A 1 99 ? -10.327 -19.813 -29.022 1.00 75.25 99 ASP A N 1
ATOM 801 C CA . ASP A 1 99 ? -10.764 -21.207 -29.113 1.00 75.25 99 ASP A CA 1
ATOM 802 C C . ASP A 1 99 ? -11.281 -21.482 -30.534 1.00 75.25 99 ASP A C 1
ATOM 804 O O . ASP A 1 99 ? -12.281 -20.909 -30.980 1.00 75.25 99 ASP A O 1
ATOM 808 N N . GLU A 1 100 ? -10.588 -22.360 -31.261 1.00 76.31 100 GLU A N 1
ATOM 809 C CA . GLU A 1 100 ? -10.943 -22.760 -32.628 1.00 76.31 100 GLU A CA 1
ATOM 810 C C . GLU A 1 100 ? -12.278 -23.521 -32.698 1.00 76.31 100 GLU A C 1
ATOM 812 O O . GLU A 1 100 ? -12.914 -23.554 -33.750 1.00 76.31 100 GLU A O 1
ATOM 817 N N . ARG A 1 101 ? -12.740 -24.121 -31.591 1.00 72.75 101 ARG A N 1
ATOM 818 C CA . ARG A 1 101 ? -13.943 -24.967 -31.580 1.00 72.75 101 ARG A CA 1
ATOM 819 C C . ARG A 1 101 ? -15.239 -24.172 -31.444 1.00 72.75 101 ARG A C 1
ATOM 821 O O . ARG A 1 101 ? -16.268 -24.575 -31.981 1.00 72.75 101 ARG A O 1
ATOM 828 N N . THR A 1 102 ? -15.206 -23.071 -30.704 1.00 72.88 102 THR A N 1
ATOM 829 C CA . THR A 1 102 ? -16.363 -22.194 -30.449 1.00 72.88 102 THR A CA 1
ATOM 830 C C . THR A 1 102 ? -16.270 -20.871 -31.204 1.00 72.88 102 THR A C 1
ATOM 832 O O . THR A 1 102 ? -17.222 -20.094 -31.179 1.00 72.88 102 THR A O 1
ATOM 835 N N . ASN A 1 103 ? -15.152 -20.629 -31.904 1.00 70.69 103 ASN A N 1
ATOM 836 C CA . ASN A 1 103 ? -14.846 -19.378 -32.598 1.00 70.69 103 ASN A CA 1
ATOM 837 C C . ASN A 1 103 ? -14.943 -18.161 -31.653 1.00 70.69 103 ASN A C 1
ATOM 839 O O . ASN A 1 103 ? -15.363 -17.074 -32.054 1.00 70.69 103 ASN A O 1
ATOM 843 N N . SER A 1 104 ? -14.601 -18.365 -30.373 1.00 64.06 104 SER A N 1
ATOM 844 C CA . SER A 1 104 ? -14.666 -17.349 -29.326 1.00 64.06 104 SER A CA 1
ATOM 845 C C . SER A 1 104 ? -13.270 -16.996 -28.811 1.00 64.06 104 SER A C 1
ATOM 847 O O . SER A 1 104 ? -12.430 -17.852 -28.537 1.00 64.06 104 SER A O 1
ATOM 849 N N . SER A 1 105 ? -13.005 -15.693 -28.709 1.00 68.94 105 SER A N 1
ATOM 850 C CA . SER A 1 105 ? -11.772 -15.145 -28.145 1.00 68.94 105 SER A CA 1
ATOM 851 C C . SER A 1 105 ? -11.995 -14.775 -26.679 1.00 68.94 105 SER A C 1
ATOM 853 O O . SER A 1 105 ? -12.894 -13.986 -26.379 1.00 68.94 105 SER A O 1
ATOM 855 N N . TYR A 1 106 ? -11.174 -15.289 -25.765 1.00 66.31 106 TYR A N 1
ATOM 856 C CA . TYR A 1 106 ? -11.224 -14.954 -24.340 1.00 66.31 106 TYR A CA 1
ATOM 857 C C . TYR A 1 106 ? -9.873 -14.431 -23.835 1.00 66.31 106 TYR A C 1
ATOM 859 O O . TYR A 1 106 ? -8.810 -14.771 -24.350 1.00 66.31 106 TYR A O 1
ATOM 867 N N . CYS A 1 107 ? -9.902 -13.558 -22.827 1.00 70.12 107 CYS A N 1
ATOM 868 C CA . CYS A 1 107 ? -8.688 -13.028 -22.207 1.00 70.12 107 CYS A CA 1
ATOM 869 C C . CYS A 1 107 ? -8.225 -13.965 -21.082 1.00 70.12 107 CYS A C 1
ATOM 871 O O . CYS A 1 107 ? -8.952 -14.201 -20.117 1.00 70.12 107 CYS A O 1
ATOM 873 N N . VAL A 1 108 ? -6.988 -14.442 -21.163 1.00 66.12 108 VAL A N 1
ATOM 874 C CA . VAL A 1 108 ? -6.293 -15.150 -20.085 1.00 66.12 108 VAL A CA 1
ATOM 875 C C . VAL A 1 108 ? -5.418 -14.149 -19.349 1.00 66.12 108 VAL A C 1
ATOM 877 O O . VAL A 1 108 ? -4.486 -13.583 -19.916 1.00 66.12 108 VAL A O 1
ATOM 880 N N . TYR A 1 109 ? -5.708 -13.922 -18.074 1.00 64.81 109 TYR A N 1
ATOM 881 C CA . TYR A 1 109 ? -4.874 -13.100 -17.205 1.00 64.81 109 TYR A CA 1
ATOM 882 C C . TYR A 1 109 ? -4.024 -14.009 -16.319 1.00 64.81 109 TYR A C 1
ATOM 884 O O . TYR A 1 109 ? -4.518 -15.010 -15.804 1.00 64.81 109 TYR A O 1
ATOM 892 N N . ASN A 1 110 ? -2.763 -13.634 -16.096 1.00 60.28 110 ASN A N 1
ATOM 893 C CA . ASN A 1 110 ? -1.904 -14.252 -15.082 1.00 60.28 110 ASN A CA 1
ATOM 894 C C . ASN A 1 110 ? -2.386 -13.815 -13.678 1.00 60.28 110 ASN A C 1
ATOM 896 O O . ASN A 1 110 ? -1.780 -12.959 -13.037 1.00 60.28 110 ASN A O 1
ATOM 900 N N . SER A 1 111 ? -3.550 -14.312 -13.249 1.00 57.56 111 SER A N 1
ATOM 901 C CA . SER A 1 111 ? -4.329 -13.783 -12.114 1.00 57.56 111 SER A CA 1
ATOM 902 C C . SER A 1 111 ? -4.114 -14.506 -10.782 1.00 57.56 111 SER A C 1
ATOM 904 O O . SER A 1 111 ? -4.687 -14.080 -9.776 1.00 57.56 111 SER A O 1
ATOM 906 N N . ASP A 1 112 ? -3.289 -15.552 -10.728 1.00 59.09 112 ASP A N 1
ATOM 907 C CA . ASP A 1 112 ? -3.225 -16.413 -9.538 1.00 59.09 112 ASP A CA 1
ATOM 908 C C . ASP A 1 112 ? -2.613 -15.695 -8.327 1.00 59.09 112 ASP A C 1
ATOM 910 O O . ASP A 1 112 ? -3.104 -15.803 -7.204 1.00 59.09 112 ASP A O 1
ATOM 914 N N . VAL A 1 113 ? -1.598 -14.860 -8.559 1.00 66.50 113 VAL A N 1
ATOM 915 C CA . VAL A 1 113 ? -0.884 -14.157 -7.483 1.00 66.50 113 VAL A CA 1
ATOM 916 C C . VAL A 1 113 ? -1.662 -12.932 -6.983 1.00 66.50 113 VAL A C 1
ATOM 918 O O . VAL A 1 113 ? -1.833 -12.745 -5.779 1.00 66.50 113 VAL A O 1
ATOM 921 N N . ALA A 1 114 ? -2.190 -12.103 -7.890 1.00 68.06 114 ALA A N 1
ATOM 922 C CA . ALA A 1 114 ? -2.910 -10.878 -7.523 1.00 68.06 114 ALA A CA 1
ATOM 923 C C . ALA A 1 114 ? -4.243 -11.165 -6.811 1.00 68.06 114 ALA A C 1
ATOM 925 O O . ALA A 1 114 ? -4.600 -10.477 -5.854 1.00 68.06 114 ALA A O 1
ATOM 926 N N . THR A 1 115 ? -4.967 -12.198 -7.255 1.00 73.12 115 THR A N 1
ATOM 927 C CA . THR A 1 115 ? -6.210 -12.634 -6.600 1.00 73.12 115 THR A CA 1
ATOM 928 C C . THR A 1 115 ? -5.910 -13.211 -5.220 1.00 73.12 115 THR A C 1
ATOM 930 O O . THR A 1 115 ? -6.604 -12.875 -4.263 1.00 73.12 115 THR A O 1
ATOM 933 N N . GLY A 1 116 ? -4.827 -13.987 -5.091 1.00 76.94 116 GLY A N 1
ATOM 934 C CA . GLY A 1 116 ? -4.348 -14.497 -3.806 1.00 76.94 116 GLY A CA 1
ATOM 935 C C . GLY A 1 116 ? -4.050 -13.385 -2.797 1.00 76.94 116 GLY A C 1
ATOM 936 O O . GLY A 1 116 ? -4.527 -13.449 -1.667 1.00 76.94 116 GLY A O 1
ATOM 937 N N . TYR A 1 117 ? -3.347 -12.321 -3.203 1.00 80.69 117 TYR A N 1
ATOM 938 C CA . TYR A 1 117 ? -3.100 -11.171 -2.324 1.00 80.69 117 TYR A CA 1
ATOM 939 C C . TYR A 1 117 ? -4.377 -10.405 -1.958 1.00 80.69 117 TYR A C 1
ATOM 941 O O . TYR A 1 117 ? -4.519 -9.984 -0.812 1.00 80.69 117 TYR A O 1
ATOM 949 N N . GLY A 1 118 ? -5.320 -10.249 -2.893 1.00 80.88 118 GLY A N 1
ATOM 950 C CA . GLY A 1 118 ? -6.613 -9.615 -2.617 1.00 80.88 118 GLY A CA 1
ATOM 951 C C . GLY A 1 118 ? -7.442 -10.390 -1.588 1.00 80.88 118 GLY A C 1
ATOM 952 O O . GLY A 1 118 ? -7.923 -9.806 -0.619 1.00 80.88 118 GLY A O 1
ATOM 953 N N . VAL A 1 119 ? -7.550 -11.713 -1.759 1.00 82.81 119 VAL A N 1
ATOM 954 C CA . VAL A 1 119 ? -8.244 -12.608 -0.816 1.00 82.81 119 VAL A CA 1
ATOM 955 C C . VAL A 1 119 ? -7.514 -12.669 0.528 1.00 82.81 119 VAL A C 1
ATOM 957 O O . VAL A 1 119 ? -8.151 -12.622 1.576 1.00 82.81 119 VAL A O 1
ATOM 960 N N . GLY A 1 120 ? -6.180 -12.720 0.520 1.00 86.69 120 GLY A N 1
ATOM 961 C CA . GLY A 1 120 ? -5.373 -12.696 1.739 1.00 86.69 120 GLY A CA 1
ATOM 962 C C . GLY A 1 120 ? -5.552 -11.402 2.537 1.00 86.69 120 GLY A C 1
ATOM 963 O O . GLY A 1 120 ? -5.738 -11.458 3.750 1.00 86.69 120 GLY A O 1
ATOM 964 N N . GLY A 1 121 ? -5.562 -10.248 1.862 1.00 87.50 121 GLY A N 1
ATOM 965 C CA . GLY A 1 121 ? -5.816 -8.948 2.489 1.00 87.50 121 GLY A CA 1
ATOM 966 C C . GLY A 1 121 ? -7.208 -8.854 3.117 1.00 87.50 121 GLY A C 1
ATOM 967 O O . GLY A 1 121 ? -7.325 -8.406 4.255 1.00 87.50 121 GLY A O 1
ATOM 968 N N . PHE A 1 122 ? -8.230 -9.349 2.414 1.00 87.50 122 PHE A N 1
ATOM 969 C CA . PHE A 1 122 ? -9.604 -9.465 2.916 1.00 87.50 122 PHE A CA 1
ATOM 970 C C . PHE A 1 122 ? -9.668 -10.313 4.196 1.00 87.50 122 PHE A C 1
ATOM 972 O O . PHE A 1 122 ? -10.131 -9.858 5.238 1.00 87.50 122 PHE A O 1
ATOM 979 N N . LEU A 1 123 ? -9.115 -11.532 4.166 1.00 89.94 123 LEU A N 1
ATOM 980 C CA . LEU A 1 123 ? -9.136 -12.422 5.331 1.00 89.94 123 LEU A CA 1
ATOM 981 C C . LEU A 1 123 ? -8.375 -11.832 6.521 1.00 89.94 123 LEU A C 1
ATOM 983 O O . LEU A 1 123 ? -8.810 -11.974 7.663 1.00 89.94 123 LEU A O 1
ATOM 987 N N . PHE A 1 124 ? -7.251 -11.164 6.262 1.00 90.38 124 PHE A N 1
ATOM 988 C CA . PHE A 1 124 ? -6.450 -10.549 7.309 1.00 90.38 124 PHE A CA 1
ATOM 989 C C . PHE A 1 124 ? -7.201 -9.401 7.990 1.00 90.38 124 PHE A C 1
ATOM 991 O O . PHE A 1 124 ? -7.282 -9.385 9.219 1.00 90.38 124 PHE A O 1
ATOM 998 N N . LEU A 1 125 ? -7.806 -8.496 7.214 1.00 88.81 125 LEU A N 1
ATOM 999 C CA . LEU A 1 125 ? -8.626 -7.403 7.744 1.00 88.81 125 LEU A CA 1
ATOM 1000 C C . LEU A 1 125 ? -9.849 -7.919 8.507 1.00 88.81 125 LEU A C 1
ATOM 1002 O O . LEU A 1 125 ? -10.118 -7.484 9.624 1.00 88.81 125 LEU A O 1
ATOM 1006 N N . LEU A 1 126 ? -10.561 -8.900 7.955 1.00 90.38 126 LEU A N 1
ATOM 1007 C CA . LEU A 1 126 ? -11.702 -9.510 8.634 1.00 90.38 126 LEU A CA 1
ATOM 1008 C C . LEU A 1 126 ? -11.287 -10.154 9.968 1.00 90.38 126 LEU A C 1
ATOM 1010 O O . LEU A 1 126 ? -12.013 -10.071 10.965 1.00 90.38 126 LEU A O 1
ATOM 1014 N N . SER A 1 127 ? -10.105 -10.779 10.005 1.00 91.12 127 SER A N 1
ATOM 1015 C CA . SER A 1 127 ? -9.565 -11.400 11.215 1.00 91.12 127 SER A CA 1
ATOM 1016 C C . SER A 1 127 ? -9.188 -10.370 12.283 1.00 91.12 127 SER A C 1
ATOM 1018 O O . SER A 1 127 ? -9.499 -10.590 13.457 1.00 91.12 127 SER A O 1
ATOM 1020 N N . SER A 1 128 ? -8.584 -9.234 11.902 1.00 89.69 128 SER A N 1
ATOM 1021 C CA . SER A 1 128 ? -8.225 -8.171 12.849 1.00 89.69 128 SER A CA 1
ATOM 1022 C C . SER A 1 128 ? -9.462 -7.560 13.491 1.00 89.69 128 SER A C 1
ATOM 1024 O O . SER A 1 128 ? -9.483 -7.332 14.703 1.00 89.69 128 SER A O 1
ATOM 1026 N N . GLU A 1 129 ? -10.523 -7.388 12.706 1.00 89.75 129 GLU A N 1
ATOM 1027 C CA . GLU A 1 129 ? -11.746 -6.745 13.178 1.00 89.75 129 GLU A CA 1
ATOM 1028 C C . GLU A 1 129 ? -12.517 -7.682 14.089 1.00 89.75 129 GLU A C 1
ATOM 1030 O O . GLU A 1 129 ? -12.940 -7.293 15.177 1.00 89.75 129 GLU A O 1
ATOM 1035 N N . SER A 1 130 ? -12.594 -8.957 13.712 1.00 89.25 130 SER A N 1
ATOM 1036 C CA . SER A 1 130 ? -13.171 -10.006 14.552 1.00 89.25 130 SER A CA 1
ATOM 1037 C C . SER A 1 130 ? -12.437 -10.129 15.892 1.00 89.25 130 SER A C 1
ATOM 1039 O O . SER A 1 130 ? -13.076 -10.248 16.940 1.00 89.25 130 SER A O 1
ATOM 1041 N N . LEU A 1 131 ? -11.100 -10.051 15.885 1.00 89.94 131 LEU A N 1
ATOM 1042 C CA . LEU A 1 131 ? -10.287 -10.073 17.101 1.00 89.94 131 LEU A CA 1
ATOM 1043 C C . LEU A 1 131 ? -10.585 -8.862 17.993 1.00 89.94 131 LEU A C 1
ATOM 1045 O O . LEU A 1 131 ? -10.810 -9.033 19.193 1.00 89.94 131 LEU A O 1
ATOM 1049 N N . LEU A 1 132 ? -10.620 -7.652 17.425 1.00 87.12 132 LEU A N 1
ATOM 1050 C CA . LEU A 1 132 ? -10.951 -6.437 18.171 1.00 87.12 132 LEU A CA 1
ATOM 1051 C C . LEU A 1 132 ? -12.340 -6.534 18.791 1.00 87.12 132 LEU A C 1
ATOM 1053 O O . LEU A 1 132 ? -12.481 -6.261 19.981 1.00 87.12 132 LEU A O 1
ATOM 1057 N N . MET A 1 133 ? -13.334 -7.009 18.042 1.00 85.50 133 MET A N 1
ATOM 1058 C CA . MET A 1 133 ? -14.685 -7.229 18.560 1.00 85.50 133 MET A CA 1
ATOM 1059 C C . MET A 1 133 ? -14.719 -8.256 19.694 1.00 85.50 133 MET A C 1
ATOM 1061 O O . MET A 1 133 ? -15.398 -8.038 20.702 1.00 85.50 133 MET A O 1
ATOM 1065 N N . GLY A 1 134 ? -13.951 -9.341 19.577 1.00 84.56 134 GLY A N 1
ATOM 1066 C CA . GLY A 1 134 ? -13.812 -10.344 20.631 1.00 84.56 134 GLY A CA 1
ATOM 1067 C C . GLY A 1 134 ? -13.190 -9.772 21.909 1.00 84.56 134 GLY A C 1
ATOM 1068 O O . GLY A 1 134 ? -13.732 -9.948 23.003 1.00 84.56 134 GLY A O 1
ATOM 1069 N N . VAL A 1 135 ? -12.086 -9.030 21.784 1.00 85.81 135 VAL A N 1
ATOM 1070 C CA . VAL A 1 135 ? -11.361 -8.449 22.927 1.00 85.81 135 VAL A CA 1
ATOM 1071 C C . VAL A 1 135 ? -12.173 -7.342 23.606 1.00 85.81 135 VAL A C 1
ATOM 1073 O O . VAL A 1 135 ? -12.222 -7.280 24.838 1.00 85.81 135 VAL A O 1
ATOM 1076 N N . THR A 1 136 ? -12.863 -6.497 22.835 1.00 83.56 136 THR A N 1
ATOM 1077 C CA . THR A 1 136 ? -13.661 -5.381 23.372 1.00 83.56 136 THR A CA 1
ATOM 1078 C C . THR A 1 136 ? -15.093 -5.769 23.751 1.00 83.56 136 THR A C 1
ATOM 1080 O O . THR A 1 136 ? -15.849 -4.925 24.241 1.00 83.56 136 THR A O 1
ATOM 1083 N N . LYS A 1 137 ? -15.475 -7.046 23.584 1.00 81.38 137 LYS A N 1
ATOM 1084 C CA . LYS A 1 137 ? -16.840 -7.564 23.815 1.00 81.38 137 LYS A CA 1
ATOM 1085 C C . LYS A 1 137 ? -17.903 -6.782 23.031 1.00 81.38 137 LYS A C 1
ATOM 1087 O O . LYS A 1 137 ? -18.981 -6.467 23.546 1.00 81.38 137 LYS A O 1
ATOM 1092 N N . CYS A 1 138 ? -17.556 -6.431 21.795 1.00 67.19 138 CYS A N 1
ATOM 1093 C CA . CYS A 1 138 ? -18.364 -5.692 20.828 1.00 67.19 138 CYS A CA 1
ATOM 1094 C C . CYS A 1 138 ? -18.884 -4.320 21.290 1.00 67.19 138 CYS A C 1
ATOM 1096 O O . CYS A 1 138 ? -19.771 -3.790 20.630 1.00 67.19 138 CYS A O 1
ATOM 1098 N N . MET A 1 139 ? -18.424 -3.763 22.422 1.00 64.81 139 MET A N 1
ATOM 1099 C CA . MET A 1 139 ? -19.073 -2.659 23.162 1.00 64.81 139 MET A CA 1
ATOM 1100 C C . MET A 1 139 ? -20.552 -2.890 23.569 1.00 64.81 139 MET A C 1
ATOM 1102 O O . MET A 1 139 ? -20.957 -2.386 24.613 1.00 64.81 139 MET A O 1
ATOM 1106 N N . CYS A 1 140 ? -21.346 -3.655 22.810 1.00 58.34 140 CYS A N 1
ATOM 1107 C CA . CYS A 1 140 ? -22.762 -3.961 23.030 1.00 58.34 140 CYS A CA 1
ATOM 1108 C C . CYS A 1 140 ? -23.003 -5.008 24.125 1.00 58.34 140 CYS A C 1
ATOM 1110 O O . CYS A 1 140 ? -24.024 -4.948 24.802 1.00 58.34 140 CYS A O 1
ATOM 1112 N N . PHE A 1 141 ? -22.073 -5.949 24.316 1.00 51.88 141 PHE A N 1
ATOM 1113 C CA . PHE A 1 141 ? -22.170 -7.002 25.339 1.00 51.88 141 PHE A CA 1
ATOM 1114 C C . PHE A 1 141 ? -21.182 -6.787 26.500 1.00 51.88 141 PHE A C 1
ATOM 1116 O O . PHE A 1 141 ? -21.072 -7.609 27.411 1.00 51.88 141 PHE A O 1
ATOM 1123 N N . GLY A 1 142 ? -20.436 -5.680 26.467 1.00 57.06 142 GLY A N 1
ATOM 1124 C CA . GLY A 1 142 ? -19.496 -5.272 27.504 1.00 57.06 142 GLY A CA 1
ATOM 1125 C C . GLY A 1 142 ? -20.143 -4.413 28.592 1.00 57.06 142 GLY A C 1
ATOM 1126 O O . GLY A 1 142 ? -21.252 -3.904 28.454 1.00 57.06 142 GLY A O 1
ATOM 1127 N N . ARG A 1 143 ? -19.425 -4.211 29.702 1.00 58.94 143 ARG A N 1
ATOM 1128 C CA . ARG A 1 143 ? -19.840 -3.230 30.716 1.00 58.94 143 ARG A CA 1
ATOM 1129 C C . ARG A 1 143 ? -19.792 -1.821 30.104 1.00 58.94 143 ARG A C 1
ATOM 1131 O O . ARG A 1 143 ? -18.832 -1.527 29.391 1.00 58.94 143 ARG A O 1
ATOM 1138 N N . PRO A 1 144 ? -20.767 -0.941 30.390 1.00 60.84 144 PRO A N 1
ATOM 1139 C CA . PRO A 1 144 ? -20.775 0.412 29.845 1.00 60.84 144 PRO A CA 1
ATOM 1140 C C . PRO A 1 144 ? -19.506 1.160 30.265 1.00 60.84 144 PRO A C 1
ATOM 1142 O O . PRO A 1 144 ? -19.184 1.205 31.456 1.00 60.84 144 PRO A O 1
ATOM 1145 N N . LEU A 1 145 ? -18.799 1.736 29.285 1.00 64.50 145 LEU A N 1
ATOM 1146 C CA . LEU A 1 145 ? -17.589 2.529 29.513 1.00 64.50 145 LEU A CA 1
ATOM 1147 C C . LEU A 1 145 ? -17.890 3.685 30.477 1.00 64.50 145 LEU A C 1
ATOM 1149 O O . LEU A 1 145 ? -18.935 4.343 30.358 1.00 64.50 145 LEU A O 1
ATOM 1153 N N . ALA A 1 146 ? -16.953 3.960 31.391 1.00 62.72 146 ALA A N 1
ATOM 1154 C CA . ALA A 1 146 ? -17.049 5.094 32.306 1.00 62.72 146 ALA A CA 1
ATOM 1155 C C . ALA A 1 146 ? -17.318 6.412 31.545 1.00 62.72 146 ALA A C 1
ATOM 1157 O O . ALA A 1 146 ? -16.754 6.634 30.466 1.00 62.72 146 ALA A O 1
ATOM 1158 N N . PRO A 1 147 ? -18.192 7.288 32.071 1.00 59.84 147 PRO A N 1
ATOM 1159 C CA . PRO A 1 147 ? -18.487 8.570 31.443 1.00 59.84 147 PRO A CA 1
ATOM 1160 C C . PRO A 1 147 ? -17.232 9.458 31.415 1.00 59.84 147 PRO A C 1
ATOM 1162 O O . PRO A 1 147 ? -16.586 9.670 32.439 1.00 59.84 147 PRO A O 1
ATOM 1165 N N . GLY A 1 148 ? -16.878 9.967 30.230 1.00 69.25 148 GLY A N 1
ATOM 1166 C CA . GLY A 1 148 ? -15.725 10.849 30.028 1.00 69.25 148 GLY A CA 1
ATOM 1167 C C . GLY A 1 148 ? -15.356 11.041 28.553 1.00 69.25 148 GLY A C 1
ATOM 1168 O O . GLY A 1 148 ? -15.840 10.319 27.682 1.00 69.25 148 GLY A O 1
ATOM 1169 N N . SER A 1 149 ? -14.463 11.995 28.267 1.00 76.44 149 SER A N 1
ATOM 1170 C CA . SER A 1 149 ? -14.017 12.329 26.899 1.00 76.44 149 SER A CA 1
ATOM 1171 C C . SER A 1 149 ? -13.463 11.108 26.144 1.00 76.44 149 SER A C 1
ATOM 1173 O O . SER A 1 149 ? -13.806 10.876 24.988 1.00 76.44 149 SER A O 1
ATOM 1175 N N . HIS A 1 150 ? -12.697 10.241 26.818 1.00 78.69 150 HIS A N 1
ATOM 1176 C CA . HIS A 1 150 ? -12.119 9.028 26.219 1.00 78.69 150 HIS A CA 1
ATOM 1177 C C . HIS A 1 150 ? -13.160 8.035 25.682 1.00 78.69 150 HIS A C 1
ATOM 1179 O O . HIS A 1 150 ? -12.877 7.332 24.712 1.00 78.69 150 HIS A O 1
ATOM 1185 N N . ARG A 1 151 ? -14.372 8.012 26.254 1.00 81.19 151 ARG A N 1
ATOM 1186 C CA . ARG A 1 151 ? -15.482 7.196 25.744 1.00 81.19 151 ARG A CA 1
ATOM 1187 C C . ARG A 1 151 ? -15.975 7.713 24.393 1.00 81.19 151 ARG A C 1
ATOM 1189 O O . ARG A 1 151 ? -16.179 6.909 23.492 1.00 81.19 151 ARG A O 1
ATOM 1196 N N . ALA A 1 152 ? -16.140 9.028 24.246 1.00 84.44 152 ALA A N 1
ATOM 1197 C CA . ALA A 1 152 ? -16.575 9.628 22.985 1.00 84.44 152 ALA A CA 1
ATOM 1198 C C . ALA A 1 152 ? -15.555 9.364 21.866 1.00 84.44 152 ALA A C 1
ATOM 1200 O O . ALA A 1 152 ? -15.933 8.893 20.798 1.00 84.44 152 ALA A O 1
ATOM 1201 N N . TRP A 1 153 ? -14.260 9.553 22.147 1.00 86.81 153 TRP A N 1
ATOM 1202 C CA . TRP A 1 153 ? -13.188 9.229 21.199 1.00 86.81 153 TRP A CA 1
ATOM 1203 C C . TRP A 1 153 ? -13.180 7.751 20.803 1.00 86.81 153 TRP A C 1
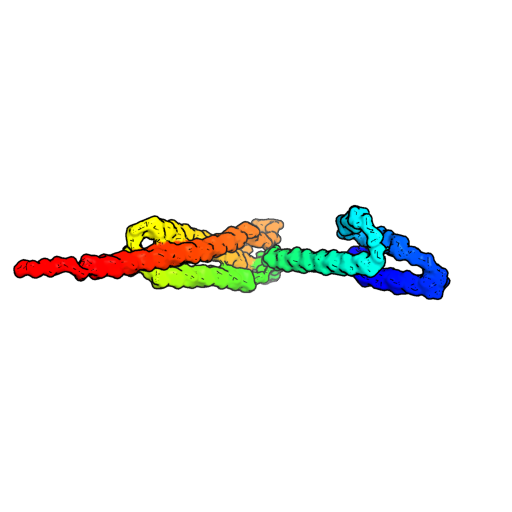ATOM 1205 O O . TRP A 1 153 ? -13.083 7.443 19.620 1.00 86.81 153 TRP A O 1
ATOM 1215 N N . SER A 1 154 ? -13.340 6.832 21.762 1.00 85.88 154 SER A N 1
ATOM 1216 C CA . SER A 1 154 ? -13.403 5.395 21.467 1.00 85.88 154 SER A CA 1
ATOM 1217 C C . SER A 1 154 ? -14.580 5.044 20.545 1.00 85.88 154 SER A C 1
ATOM 1219 O O . SER A 1 154 ? -14.392 4.283 19.603 1.00 85.88 154 SER A O 1
ATOM 1221 N N . ILE A 1 155 ? -15.759 5.643 20.749 1.00 85.81 155 ILE A N 1
ATOM 1222 C CA . ILE A 1 155 ? -16.931 5.431 19.880 1.00 85.81 155 ILE A CA 1
ATOM 1223 C C . ILE A 1 155 ? -16.696 6.006 18.476 1.00 85.81 155 ILE A C 1
ATOM 1225 O O . ILE A 1 155 ? -17.029 5.358 17.489 1.00 85.81 155 ILE A O 1
ATOM 1229 N N . ILE A 1 156 ? -16.099 7.196 18.367 1.00 89.62 156 ILE A N 1
ATOM 1230 C CA . ILE A 1 156 ? -15.800 7.814 17.066 1.00 89.62 156 ILE A CA 1
ATOM 1231 C C . ILE A 1 156 ? -14.829 6.940 16.267 1.00 89.62 156 ILE A C 1
ATOM 1233 O O . ILE A 1 156 ? -15.114 6.629 15.113 1.00 89.62 156 ILE A O 1
ATOM 1237 N N . TYR A 1 157 ? -13.722 6.507 16.882 1.00 90.69 157 TYR A N 1
ATOM 1238 C CA . TYR A 1 157 ? -12.739 5.640 16.223 1.00 90.69 157 TYR A CA 1
ATOM 1239 C C . TYR A 1 157 ? -13.305 4.265 15.869 1.00 90.69 157 TYR A C 1
ATOM 1241 O O . TYR A 1 157 ? -12.928 3.690 14.854 1.00 90.69 157 TYR A O 1
ATOM 1249 N N . PHE A 1 158 ? -14.235 3.755 16.676 1.00 89.50 158 PHE A N 1
ATOM 1250 C CA . PHE A 1 158 ? -14.961 2.531 16.371 1.00 89.50 158 PHE A CA 1
ATOM 1251 C C . PHE A 1 158 ? -15.801 2.682 15.098 1.00 89.50 158 PHE A C 1
ATOM 1253 O O . PHE A 1 158 ? -15.631 1.922 14.151 1.00 89.50 158 PHE A O 1
ATOM 1260 N N . VAL A 1 159 ? -16.675 3.691 15.040 1.00 89.94 159 VAL A N 1
ATOM 1261 C CA . VAL A 1 159 ? -17.557 3.911 13.882 1.00 89.94 159 VAL A CA 1
ATOM 1262 C C . VAL A 1 159 ? -16.749 4.207 12.617 1.00 89.94 159 VAL A C 1
ATOM 1264 O O . VAL A 1 159 ? -17.084 3.706 11.540 1.00 89.94 159 VAL A O 1
ATOM 1267 N N . SER A 1 160 ? -15.676 4.995 12.732 1.00 91.38 160 SER A N 1
ATOM 1268 C CA . SER A 1 160 ? -14.825 5.301 11.584 1.00 91.38 160 SER A CA 1
ATOM 1269 C C . SER A 1 160 ? -14.072 4.071 11.084 1.00 91.38 160 SER A C 1
ATOM 1271 O O . SER A 1 160 ? -14.089 3.847 9.878 1.00 91.38 160 SER A O 1
ATOM 1273 N N . SER A 1 161 ? -13.505 3.247 11.977 1.00 92.38 161 SER A N 1
ATOM 1274 C CA . SER A 1 161 ? -12.860 1.977 11.611 1.00 92.38 161 SER A CA 1
ATOM 1275 C C . SER A 1 161 ? -13.827 1.054 10.860 1.00 92.38 161 SER A C 1
ATOM 1277 O O . SER A 1 161 ? -13.524 0.612 9.754 1.00 92.38 161 SER A O 1
ATOM 1279 N N . TRP A 1 162 ? -15.044 0.856 11.379 1.00 90.62 162 TRP A N 1
ATOM 1280 C CA . TRP A 1 162 ? -16.057 0.031 10.710 1.00 90.62 162 TRP A CA 1
ATOM 1281 C C . TRP A 1 162 ? -16.428 0.557 9.324 1.00 90.62 162 TRP A C 1
ATOM 1283 O O . TRP A 1 162 ? -16.612 -0.216 8.385 1.00 90.62 162 TRP A O 1
ATOM 1293 N N . THR A 1 163 ? -16.512 1.878 9.173 1.00 92.44 163 THR A N 1
ATOM 1294 C CA . THR A 1 163 ? -16.812 2.495 7.878 1.00 92.44 163 THR A CA 1
ATOM 1295 C C . THR A 1 163 ? -15.672 2.265 6.885 1.00 92.44 163 THR A C 1
ATOM 1297 O O . THR A 1 163 ? -15.919 1.865 5.748 1.00 92.44 163 THR A O 1
ATOM 1300 N N . THR A 1 164 ? -14.419 2.483 7.297 1.00 91.88 164 THR A N 1
ATOM 1301 C CA . THR A 1 164 ? -13.258 2.277 6.421 1.00 91.88 164 THR A CA 1
ATOM 1302 C C . THR A 1 164 ? -13.042 0.805 6.090 1.00 91.88 164 THR A C 1
ATOM 1304 O O . THR A 1 164 ? -12.707 0.502 4.946 1.00 91.88 164 THR A O 1
ATOM 1307 N N . PHE A 1 165 ? -13.313 -0.099 7.035 1.00 92.75 165 PHE A N 1
ATOM 1308 C CA . PHE A 1 165 ? -13.287 -1.545 6.837 1.00 92.75 165 PHE A CA 1
ATOM 1309 C C . PHE A 1 165 ? -14.269 -1.970 5.739 1.00 92.75 165 PHE A C 1
ATOM 1311 O O . PHE A 1 165 ? -13.859 -2.576 4.754 1.00 92.75 165 PHE A O 1
ATOM 1318 N N . LEU A 1 166 ? -15.541 -1.564 5.827 1.00 91.62 166 LEU A N 1
ATOM 1319 C CA . LEU A 1 166 ? -16.548 -1.904 4.812 1.00 91.62 166 LEU A CA 1
ATOM 1320 C C . LEU A 1 166 ? -16.179 -1.381 3.413 1.00 91.62 166 LEU A C 1
ATOM 1322 O O . LEU A 1 166 ? -16.407 -2.064 2.413 1.00 91.62 166 LEU A O 1
ATOM 1326 N N . ILE A 1 167 ? -15.584 -0.186 3.328 1.00 91.25 167 ILE A N 1
ATOM 1327 C CA . ILE A 1 167 ? -15.114 0.381 2.055 1.00 91.25 167 ILE A CA 1
ATOM 1328 C C . ILE A 1 167 ? -13.917 -0.410 1.511 1.00 91.25 167 ILE A C 1
ATOM 1330 O O . ILE A 1 167 ? -13.875 -0.705 0.313 1.00 91.25 167 ILE A O 1
ATOM 1334 N N . ALA A 1 168 ? -12.953 -0.760 2.368 1.00 90.12 168 ALA A N 1
ATOM 1335 C CA . ALA A 1 168 ? -11.785 -1.556 2.000 1.00 90.12 168 ALA A CA 1
ATOM 1336 C C . ALA A 1 168 ? -12.200 -2.931 1.460 1.00 90.12 168 ALA A C 1
ATOM 1338 O O . ALA A 1 168 ? -11.779 -3.317 0.370 1.00 90.12 168 ALA A O 1
ATOM 1339 N N . GLU A 1 169 ? -13.088 -3.618 2.171 1.00 88.00 169 GLU A N 1
ATOM 1340 C CA . GLU A 1 169 ? -13.640 -4.922 1.804 1.00 88.00 169 GLU A CA 1
ATOM 1341 C C . GLU A 1 169 ? -14.377 -4.863 0.464 1.00 88.00 169 GLU A C 1
ATOM 1343 O O . GLU A 1 169 ? -14.109 -5.664 -0.431 1.00 88.00 169 GLU A O 1
ATOM 1348 N N . ALA A 1 170 ? -15.241 -3.862 0.261 1.00 88.12 170 ALA A N 1
ATOM 1349 C CA . ALA A 1 170 ? -15.931 -3.669 -1.013 1.00 88.12 170 ALA A CA 1
ATOM 1350 C C . ALA A 1 170 ? -14.944 -3.443 -2.172 1.00 88.12 170 ALA A C 1
ATOM 1352 O O . ALA A 1 170 ? -15.134 -3.983 -3.262 1.00 88.12 170 ALA A O 1
ATOM 1353 N N . CYS A 1 171 ? -13.868 -2.684 -1.940 1.00 86.44 171 CYS A N 1
ATOM 1354 C CA . CYS A 1 171 ? -12.826 -2.434 -2.935 1.00 86.44 171 CYS A CA 1
ATOM 1355 C C . CYS A 1 171 ? -11.999 -3.694 -3.243 1.00 86.44 171 CYS A C 1
ATOM 1357 O O . CYS A 1 171 ? -11.704 -3.955 -4.411 1.00 86.44 171 CYS A O 1
ATOM 1359 N N . LEU A 1 172 ? -11.658 -4.494 -2.228 1.00 83.94 172 LEU A N 1
ATOM 1360 C CA . LEU A 1 172 ? -10.923 -5.753 -2.384 1.00 83.94 172 LEU A CA 1
ATOM 1361 C C . LEU A 1 172 ? -11.771 -6.821 -3.082 1.00 83.94 172 LEU A C 1
ATOM 1363 O O . LEU A 1 172 ? -11.288 -7.441 -4.028 1.00 83.94 172 LEU A O 1
ATOM 1367 N N . ILE A 1 173 ? -13.043 -6.982 -2.703 1.00 81.81 173 ILE A N 1
ATOM 1368 C CA . ILE A 1 173 ? -13.985 -7.893 -3.370 1.00 81.81 173 ILE A CA 1
ATOM 1369 C C . ILE A 1 173 ? -14.216 -7.444 -4.813 1.00 81.81 173 ILE A C 1
ATOM 1371 O O . ILE A 1 173 ? -14.142 -8.266 -5.725 1.00 81.81 173 ILE A O 1
ATOM 1375 N N . ALA A 1 174 ? -14.450 -6.151 -5.061 1.00 80.88 174 ALA A N 1
ATOM 1376 C CA . ALA A 1 174 ? -14.613 -5.630 -6.418 1.00 80.88 174 ALA A CA 1
ATOM 1377 C C . ALA A 1 174 ? -13.348 -5.833 -7.269 1.00 80.88 174 ALA A C 1
ATOM 1379 O O . ALA A 1 174 ? -13.454 -6.143 -8.455 1.00 80.88 174 ALA A O 1
ATOM 1380 N N . GLY A 1 175 ? -12.160 -5.696 -6.672 1.00 74.75 175 GLY A N 1
ATOM 1381 C CA . GLY A 1 175 ? -10.880 -5.977 -7.320 1.00 74.75 175 GLY A CA 1
ATOM 1382 C C . GLY A 1 175 ? -10.687 -7.462 -7.640 1.00 74.75 175 GLY A C 1
ATOM 1383 O O . GLY A 1 175 ? -10.363 -7.810 -8.774 1.00 74.75 175 GLY A O 1
ATOM 1384 N N . ALA A 1 176 ? -10.932 -8.344 -6.670 1.00 74.00 176 ALA A N 1
ATOM 1385 C CA . ALA A 1 176 ? -10.763 -9.789 -6.814 1.00 74.00 176 ALA A CA 1
ATOM 1386 C C . ALA A 1 176 ? -11.782 -10.401 -7.788 1.00 74.00 176 ALA A C 1
ATOM 1388 O O . ALA A 1 176 ? -11.413 -11.155 -8.686 1.00 74.00 176 ALA A O 1
ATOM 1389 N N . THR A 1 177 ? -13.060 -10.033 -7.664 1.00 69.38 177 THR A N 1
ATOM 1390 C CA . THR A 1 177 ? -14.130 -10.534 -8.539 1.00 69.38 177 THR A CA 1
ATOM 1391 C C . THR A 1 177 ? -13.921 -10.093 -9.979 1.00 69.38 177 THR A C 1
ATOM 1393 O O . THR A 1 177 ? -13.963 -10.929 -10.876 1.00 69.38 177 THR A O 1
ATOM 1396 N N . LYS A 1 178 ? -13.621 -8.815 -10.237 1.00 65.75 178 LYS A N 1
ATOM 1397 C CA . LYS A 1 178 ? -13.344 -8.357 -11.605 1.00 65.75 178 LYS A CA 1
ATOM 1398 C C . LYS A 1 178 ? -12.083 -9.001 -12.192 1.00 65.75 178 LYS A C 1
ATOM 1400 O O . LYS A 1 178 ? -12.092 -9.313 -13.376 1.00 65.75 178 LYS A O 1
ATOM 1405 N N . ASN A 1 179 ? -11.057 -9.297 -11.391 1.00 60.94 179 ASN A N 1
ATOM 1406 C CA . ASN A 1 179 ? -9.900 -10.076 -11.856 1.00 60.94 179 ASN A CA 1
ATOM 1407 C C . ASN A 1 179 ? -10.251 -11.533 -12.223 1.00 60.94 179 ASN A C 1
ATOM 1409 O O . ASN A 1 179 ? -9.615 -12.096 -13.113 1.00 60.94 179 ASN A O 1
ATOM 1413 N N . ALA A 1 180 ? -11.258 -12.134 -11.579 1.00 56.12 180 ALA A N 1
ATOM 1414 C CA . ALA A 1 180 ? -11.713 -13.497 -11.860 1.00 56.12 180 ALA A CA 1
ATOM 1415 C C . ALA A 1 180 ? -12.731 -13.573 -13.018 1.00 56.12 180 ALA A C 1
ATOM 1417 O O . ALA A 1 180 ? -12.637 -14.461 -13.862 1.00 56.12 180 ALA A O 1
ATOM 1418 N N . TYR A 1 181 ? -13.686 -12.640 -13.114 1.00 52.50 181 TYR A N 1
ATOM 1419 C CA . TYR A 1 181 ? -14.783 -12.698 -14.095 1.00 52.50 181 TYR A CA 1
ATOM 1420 C C . TYR A 1 181 ? -14.346 -12.488 -15.549 1.00 52.50 181 TYR A C 1
ATOM 1422 O O . TYR A 1 181 ? -14.991 -13.005 -16.463 1.00 52.50 181 TYR A O 1
ATOM 1430 N N . HIS A 1 182 ? -13.223 -11.808 -15.784 1.00 51.97 182 HIS A N 1
ATOM 1431 C CA . HIS A 1 182 ? -12.668 -11.667 -17.130 1.00 51.97 182 HIS A CA 1
ATOM 1432 C C . HIS A 1 182 ? -12.135 -12.984 -17.736 1.00 51.97 182 HIS A C 1
ATOM 1434 O O . HIS A 1 182 ? -11.780 -12.991 -18.911 1.00 51.97 182 HIS A O 1
ATOM 1440 N N . THR A 1 183 ? -12.126 -14.096 -16.986 1.00 49.28 183 THR A N 1
ATOM 1441 C CA . THR A 1 183 ? -11.639 -15.401 -17.470 1.00 49.28 183 THR A CA 1
ATOM 1442 C C . THR A 1 183 ? -12.714 -16.319 -18.066 1.00 49.28 183 THR A C 1
ATOM 1444 O O . THR A 1 183 ? -12.343 -17.335 -18.647 1.00 49.28 183 THR A O 1
ATOM 1447 N N . LYS A 1 184 ? -14.029 -16.030 -17.947 1.00 44.00 184 LYS A N 1
ATOM 1448 C CA . LYS A 1 184 ? -15.037 -17.057 -18.316 1.00 44.00 184 LYS A CA 1
ATOM 1449 C C . LYS A 1 184 ? -16.413 -16.628 -18.858 1.00 44.00 184 LYS A C 1
ATOM 1451 O O . LYS A 1 184 ? -17.142 -17.508 -19.293 1.00 44.00 184 LYS A O 1
ATOM 1456 N N . TYR A 1 185 ? -16.805 -15.346 -18.863 1.00 45.12 185 TYR A N 1
ATOM 1457 C CA . TYR A 1 185 ? -18.218 -14.977 -19.136 1.00 45.12 185 TYR A CA 1
ATOM 1458 C C . TYR A 1 185 ? -18.482 -13.860 -20.158 1.00 45.12 185 TYR A C 1
ATOM 1460 O O . TYR A 1 185 ? -19.594 -13.341 -20.196 1.00 45.12 185 TYR A O 1
ATOM 1468 N N . ARG A 1 186 ? -17.531 -13.493 -21.028 1.00 44.91 186 ARG A N 1
ATOM 1469 C CA . ARG A 1 186 ? -17.853 -12.621 -22.179 1.00 44.91 186 ARG A CA 1
ATOM 1470 C C . ARG A 1 186 ? -17.976 -13.398 -23.487 1.00 44.91 186 ARG A C 1
ATOM 1472 O O . ARG A 1 186 ? -17.552 -12.932 -24.535 1.00 44.91 186 ARG A O 1
ATOM 1479 N N . GLU A 1 187 ? -18.601 -14.567 -23.420 1.00 45.28 187 GLU A N 1
ATOM 1480 C CA . GLU A 1 187 ? -19.351 -15.064 -24.568 1.00 45.28 187 GLU A CA 1
ATOM 1481 C C . GLU A 1 187 ? -20.501 -14.063 -24.795 1.00 45.28 187 GLU A C 1
ATOM 1483 O O . GLU A 1 187 ? -21.229 -13.739 -23.858 1.00 45.28 187 GLU A O 1
ATOM 1488 N N . MET A 1 188 ? -20.672 -13.579 -26.027 1.00 46.31 188 MET A N 1
ATOM 1489 C CA . MET A 1 188 ? -21.926 -12.980 -26.515 1.00 46.31 188 MET A CA 1
ATOM 1490 C C . MET A 1 188 ? -22.127 -11.446 -26.482 1.00 46.31 188 MET A C 1
ATOM 1492 O O . MET A 1 188 ? -23.266 -11.002 -26.386 1.00 46.31 188 MET A O 1
ATOM 1496 N N . ILE A 1 189 ? -21.102 -10.607 -26.705 1.00 40.81 189 ILE A N 1
ATOM 1497 C CA . ILE A 1 189 ? -21.352 -9.300 -27.366 1.00 40.81 189 ILE A CA 1
ATOM 1498 C C . ILE A 1 189 ? -20.291 -9.035 -28.440 1.00 40.81 189 ILE A C 1
ATOM 1500 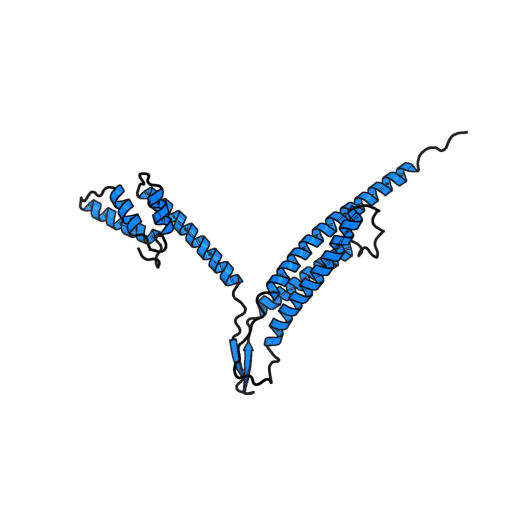O O . ILE A 1 189 ? -19.151 -8.688 -28.134 1.00 40.81 189 ILE A O 1
ATOM 1504 N N . TYR A 1 190 ? -20.710 -9.181 -29.701 1.00 39.75 190 TYR A N 1
ATOM 1505 C CA . TYR A 1 190 ? -20.043 -8.695 -30.910 1.00 39.75 190 TYR A CA 1
ATOM 1506 C C . TYR A 1 190 ? -19.679 -7.209 -30.746 1.00 39.75 190 TYR A C 1
ATOM 150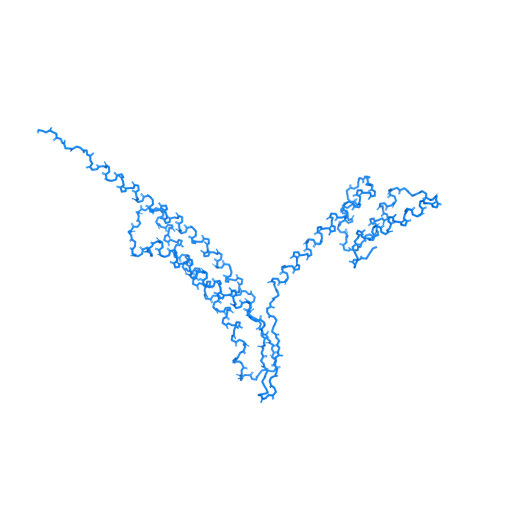8 O O . TYR A 1 190 ? -20.522 -6.327 -30.898 1.00 39.75 190 TYR A O 1
ATOM 1516 N N . ALA A 1 191 ? -18.420 -6.915 -30.435 1.00 36.94 191 ALA A N 1
ATOM 1517 C CA . ALA A 1 191 ? -17.857 -5.580 -30.560 1.00 36.94 191 ALA A CA 1
ATOM 1518 C C . ALA A 1 191 ? -16.492 -5.717 -31.228 1.00 36.94 191 ALA A C 1
ATOM 1520 O O . ALA A 1 191 ? -15.607 -6.409 -30.734 1.00 36.94 191 ALA A O 1
ATOM 1521 N N . GLN A 1 192 ? -16.346 -5.047 -32.365 1.00 43.38 192 GLN A N 1
ATOM 1522 C CA . GLN A 1 192 ? -15.253 -5.131 -33.337 1.00 43.38 192 GLN A CA 1
ATOM 1523 C C . GLN A 1 192 ? -13.874 -4.664 -32.807 1.00 43.38 192 GLN A C 1
ATOM 1525 O O . GLN A 1 192 ? -12.960 -4.453 -33.591 1.00 43.38 192 GLN A O 1
ATOM 1530 N N . ASN A 1 193 ? -13.711 -4.508 -31.487 1.00 44.66 193 ASN A N 1
ATOM 1531 C CA . ASN A 1 193 ? -12.501 -4.045 -30.807 1.00 44.66 193 ASN A CA 1
ATOM 1532 C C . ASN A 1 193 ? -12.325 -4.804 -29.477 1.00 44.66 193 ASN A C 1
ATOM 1534 O O . ASN A 1 193 ? -12.703 -4.318 -28.409 1.00 44.66 193 ASN A O 1
ATOM 1538 N N . PHE A 1 194 ? -11.787 -6.024 -29.531 1.00 53.50 194 PHE A N 1
ATOM 1539 C CA . PHE A 1 194 ? -11.500 -6.824 -28.338 1.00 53.50 194 PHE A CA 1
ATOM 1540 C C . PHE A 1 194 ? -10.198 -6.326 -27.685 1.00 53.50 194 PHE A C 1
ATOM 1542 O O . PHE A 1 194 ? -9.103 -6.647 -28.139 1.00 53.50 194 PHE A O 1
ATOM 1549 N N . SER A 1 195 ? -10.307 -5.498 -26.642 1.00 54.06 195 SER A N 1
ATOM 1550 C CA . SER A 1 195 ? -9.172 -5.061 -25.818 1.00 54.06 195 SER A CA 1
ATOM 1551 C C . SER A 1 195 ? -9.358 -5.598 -24.401 1.00 54.06 195 SER A C 1
ATOM 1553 O O . SER A 1 195 ? -10.392 -5.352 -23.777 1.00 54.06 195 SER A O 1
ATOM 1555 N N . CYS A 1 196 ? -8.384 -6.363 -23.901 1.00 58.12 196 CYS A N 1
ATOM 1556 C CA . CYS A 1 196 ? -8.372 -6.865 -22.527 1.00 58.12 196 CYS A CA 1
ATOM 1557 C C . CYS A 1 196 ? -8.156 -5.687 -21.557 1.00 58.12 196 CYS A C 1
ATOM 1559 O O . CYS A 1 196 ? -7.036 -5.392 -21.141 1.00 58.12 196 CYS A O 1
ATOM 1561 N N . GLU A 1 197 ? -9.228 -4.970 -21.222 1.00 53.75 197 GLU A N 1
ATOM 1562 C CA . GLU A 1 197 ? -9.191 -3.830 -20.308 1.00 53.75 197 GLU A CA 1
ATOM 1563 C C . GLU A 1 197 ? -8.927 -4.327 -18.877 1.00 53.75 197 GLU A C 1
ATOM 1565 O O . GLU A 1 197 ? -9.644 -5.176 -18.348 1.00 53.75 197 GLU A O 1
ATOM 1570 N N . SER A 1 198 ? -7.849 -3.852 -18.253 1.00 55.03 198 SER A N 1
ATOM 1571 C CA . SER A 1 198 ? -7.566 -4.118 -16.837 1.00 55.03 198 SER A CA 1
ATOM 1572 C C . SER A 1 198 ? -8.354 -3.146 -15.949 1.00 55.03 198 SER A C 1
ATOM 1574 O O . SER A 1 198 ? -8.732 -2.060 -16.392 1.00 55.03 198 SER A O 1
ATOM 1576 N N . LEU A 1 199 ? -8.621 -3.526 -14.687 1.00 56.88 199 LEU A N 1
ATOM 1577 C CA . LEU A 1 199 ? -9.284 -2.657 -13.703 1.00 56.88 199 LEU A CA 1
ATOM 1578 C C . LEU A 1 199 ? -8.699 -1.237 -13.736 1.00 56.88 199 LEU A C 1
ATOM 1580 O O . LEU A 1 199 ? -7.479 -1.058 -13.739 1.00 56.88 199 LEU A O 1
ATOM 1584 N N . ARG A 1 200 ? -9.573 -0.220 -13.669 1.00 61.03 200 ARG A N 1
ATOM 1585 C CA . ARG A 1 200 ? -9.153 1.180 -13.515 1.00 61.03 200 ARG A CA 1
ATOM 1586 C C . ARG A 1 200 ? -8.146 1.264 -12.365 1.00 61.03 200 ARG A C 1
ATOM 1588 O O . ARG A 1 200 ? -8.476 0.913 -11.232 1.00 61.03 200 ARG A O 1
ATOM 1595 N N . LYS A 1 201 ? -6.949 1.781 -12.665 1.00 57.75 201 LYS A N 1
ATOM 1596 C CA . LYS A 1 201 ? -5.772 1.833 -11.774 1.00 57.75 201 LYS A CA 1
ATOM 1597 C C . LYS A 1 201 ? -6.060 2.347 -10.351 1.00 57.75 201 LYS A C 1
ATOM 1599 O O . LYS A 1 201 ? -5.325 2.020 -9.431 1.00 57.75 201 LYS A O 1
ATOM 1604 N N . GLY A 1 202 ? -7.134 3.114 -10.153 1.00 65.88 202 GLY A N 1
ATOM 1605 C CA . GLY A 1 202 ? -7.521 3.671 -8.857 1.00 65.88 202 GLY A CA 1
ATOM 1606 C C . GLY A 1 202 ? -8.104 2.684 -7.839 1.00 65.88 202 GLY A C 1
ATOM 1607 O O . GLY A 1 202 ? -7.929 2.917 -6.655 1.00 65.88 202 GLY A O 1
ATOM 1608 N N . VAL A 1 203 ? -8.755 1.582 -8.236 1.00 74.56 203 VAL A N 1
ATOM 1609 C CA . VAL A 1 203 ? -9.537 0.761 -7.275 1.00 74.56 203 VAL A CA 1
ATOM 1610 C C . VAL A 1 203 ? -8.648 0.065 -6.240 1.00 74.56 203 VAL A C 1
ATOM 1612 O O . VAL A 1 203 ? -8.947 0.098 -5.049 1.00 74.56 203 VAL A O 1
ATOM 1615 N N . PHE A 1 204 ? -7.519 -0.503 -6.670 1.00 73.81 204 PHE A N 1
ATOM 1616 C CA . PHE A 1 204 ? -6.561 -1.130 -5.754 1.00 73.81 204 PHE A CA 1
ATOM 1617 C C . PHE A 1 204 ? -5.821 -0.107 -4.890 1.00 73.81 204 PHE A C 1
ATOM 1619 O O . PHE A 1 204 ? -5.547 -0.378 -3.725 1.00 73.81 204 PHE A O 1
ATOM 1626 N N . ILE A 1 205 ? -5.551 1.085 -5.429 1.00 82.44 205 ILE A N 1
ATOM 1627 C CA . ILE A 1 205 ? -4.925 2.182 -4.679 1.00 82.44 205 ILE A CA 1
ATOM 1628 C C . ILE A 1 205 ? -5.875 2.663 -3.581 1.00 82.44 205 ILE A C 1
ATOM 1630 O O . ILE A 1 205 ? -5.484 2.758 -2.422 1.00 82.44 205 ILE A O 1
ATOM 1634 N N . THR A 1 206 ? -7.140 2.912 -3.926 1.00 84.50 206 THR A N 1
ATOM 1635 C CA . THR A 1 206 ? -8.180 3.290 -2.968 1.00 84.50 206 THR A CA 1
ATOM 1636 C C . THR A 1 206 ? -8.352 2.211 -1.900 1.00 84.50 206 THR A C 1
ATOM 1638 O O . THR A 1 206 ? -8.320 2.536 -0.716 1.00 84.50 206 THR A O 1
ATOM 1641 N N . GLY A 1 207 ? -8.434 0.934 -2.292 1.00 85.62 207 GLY A N 1
ATOM 1642 C CA . GLY A 1 207 ? -8.491 -0.189 -1.353 1.00 85.62 207 GLY A CA 1
ATOM 1643 C C . GLY A 1 207 ? -7.308 -0.204 -0.381 1.00 85.62 207 GLY A C 1
ATOM 1644 O O . GLY A 1 207 ? -7.518 -0.252 0.826 1.00 85.62 207 GLY A O 1
ATOM 1645 N N . ALA A 1 208 ? -6.076 -0.071 -0.880 1.00 86.62 208 ALA A N 1
ATOM 1646 C CA . ALA A 1 208 ? -4.870 -0.043 -0.051 1.00 86.62 208 ALA A CA 1
ATOM 1647 C C . ALA A 1 208 ? -4.846 1.136 0.938 1.00 86.62 208 ALA A C 1
ATOM 1649 O O . ALA A 1 208 ? -4.474 0.962 2.097 1.00 86.62 208 ALA A O 1
ATOM 1650 N N . ILE A 1 209 ? -5.285 2.325 0.513 1.00 91.06 209 ILE A N 1
ATOM 1651 C CA . ILE A 1 209 ? -5.388 3.497 1.395 1.00 91.06 209 ILE A CA 1
ATOM 1652 C C . ILE A 1 209 ? -6.369 3.217 2.539 1.00 91.06 209 ILE A C 1
ATOM 1654 O O . ILE A 1 209 ? -6.047 3.479 3.698 1.00 91.06 209 ILE A O 1
ATOM 1658 N N . PHE A 1 210 ? -7.541 2.649 2.238 1.00 92.31 210 PHE A N 1
ATOM 1659 C CA . PHE A 1 210 ? -8.530 2.323 3.265 1.00 92.31 210 PHE A CA 1
ATOM 1660 C C . PHE A 1 210 ? -8.086 1.175 4.181 1.00 92.31 210 PHE A C 1
ATOM 1662 O O . PHE A 1 210 ? -8.363 1.241 5.375 1.00 92.31 210 PHE A O 1
ATOM 1669 N N . VAL A 1 211 ? -7.341 0.181 3.681 1.00 90.88 211 VAL A N 1
ATOM 1670 C CA . VAL A 1 211 ? -6.709 -0.872 4.505 1.00 90.88 211 VAL A CA 1
ATOM 1671 C C . VAL A 1 211 ? -5.791 -0.244 5.559 1.00 90.88 211 VAL A C 1
ATOM 1673 O O . VAL A 1 211 ? -5.925 -0.519 6.751 1.00 90.88 211 VAL A O 1
ATOM 1676 N N . VAL A 1 212 ? -4.883 0.640 5.132 1.00 92.25 212 VAL A N 1
ATOM 1677 C CA . VAL A 1 212 ? -3.933 1.310 6.035 1.00 92.25 212 VAL A CA 1
ATOM 1678 C C . VAL A 1 212 ? -4.665 2.220 7.020 1.00 92.25 212 VAL A C 1
ATOM 1680 O O . VAL A 1 212 ? -4.371 2.193 8.215 1.00 92.25 212 VAL A O 1
ATOM 1683 N N . ALA A 1 213 ? -5.649 2.989 6.549 1.00 92.44 213 ALA A N 1
ATOM 1684 C CA . ALA A 1 213 ? -6.464 3.835 7.414 1.00 92.44 213 ALA A CA 1
ATOM 1685 C C . ALA A 1 213 ? -7.201 3.012 8.483 1.00 92.44 213 ALA A C 1
ATOM 1687 O O . ALA A 1 213 ? -7.176 3.383 9.653 1.00 92.44 213 ALA A O 1
ATOM 1688 N N . THR A 1 214 ? -7.783 1.871 8.104 1.00 92.38 214 THR A N 1
ATOM 1689 C CA . THR A 1 214 ? -8.478 0.955 9.022 1.00 92.38 214 THR A CA 1
ATOM 1690 C C . THR A 1 214 ? -7.519 0.430 10.091 1.00 92.38 214 THR A C 1
ATOM 1692 O O . THR A 1 214 ? -7.805 0.540 11.281 1.00 92.38 214 THR A O 1
ATOM 1695 N N . MET A 1 215 ? -6.321 -0.019 9.697 1.00 91.50 215 MET A N 1
ATOM 1696 C CA . MET A 1 215 ? -5.293 -0.481 10.637 1.00 91.50 215 MET A CA 1
ATOM 1697 C C . MET A 1 215 ? -4.902 0.605 11.655 1.00 91.50 215 MET A C 1
ATOM 1699 O O . MET A 1 215 ? -4.833 0.337 12.855 1.00 91.50 215 MET A O 1
ATOM 1703 N N . ILE A 1 216 ? -4.714 1.847 11.204 1.00 93.75 216 ILE A N 1
ATOM 1704 C CA . ILE A 1 216 ? -4.382 2.977 12.083 1.00 93.75 216 ILE A CA 1
ATOM 1705 C C . ILE A 1 216 ? -5.546 3.292 13.036 1.00 93.75 216 ILE A C 1
ATOM 1707 O O . ILE A 1 216 ? -5.340 3.435 14.245 1.00 93.75 216 ILE A O 1
ATOM 1711 N N . LEU A 1 217 ? -6.773 3.378 12.515 1.00 93.31 217 LEU A N 1
ATOM 1712 C CA . LEU A 1 217 ? -7.973 3.660 13.309 1.00 93.31 217 LEU A CA 1
ATOM 1713 C C . LEU A 1 217 ? -8.205 2.590 14.381 1.00 93.31 217 LEU A C 1
ATOM 1715 O O . LEU A 1 217 ? -8.554 2.932 15.509 1.00 93.31 217 LEU A O 1
ATOM 1719 N N . ASN A 1 218 ? -7.923 1.327 14.073 1.00 91.25 218 ASN A N 1
ATOM 1720 C CA . ASN A 1 218 ? -7.994 0.207 15.008 1.00 91.25 218 ASN A CA 1
ATOM 1721 C C . ASN A 1 218 ? -7.040 0.329 16.193 1.00 91.25 218 ASN A C 1
ATOM 1723 O O . ASN A 1 218 ? -7.431 0.077 17.336 1.00 91.25 218 ASN A O 1
ATOM 1727 N N . VAL A 1 219 ? -5.800 0.755 15.946 1.00 92.88 219 VAL A N 1
ATOM 1728 C CA . VAL A 1 219 ? -4.820 0.995 17.014 1.00 92.88 219 VAL A CA 1
ATOM 1729 C C . VAL A 1 219 ? -5.303 2.116 17.934 1.00 92.88 219 VAL A C 1
ATOM 1731 O O . VAL A 1 219 ? -5.291 1.961 19.159 1.00 92.88 219 VAL A O 1
ATOM 1734 N N . TYR A 1 220 ? -5.784 3.227 17.364 1.00 92.81 220 TYR A N 1
ATOM 1735 C CA . TYR A 1 220 ? -6.340 4.325 18.157 1.00 92.81 220 TYR A CA 1
ATOM 1736 C C . TYR A 1 220 ? -7.577 3.887 18.941 1.00 92.81 220 TYR A C 1
ATOM 1738 O O . TYR A 1 220 ? -7.653 4.135 20.146 1.00 92.81 220 TYR A O 1
ATOM 1746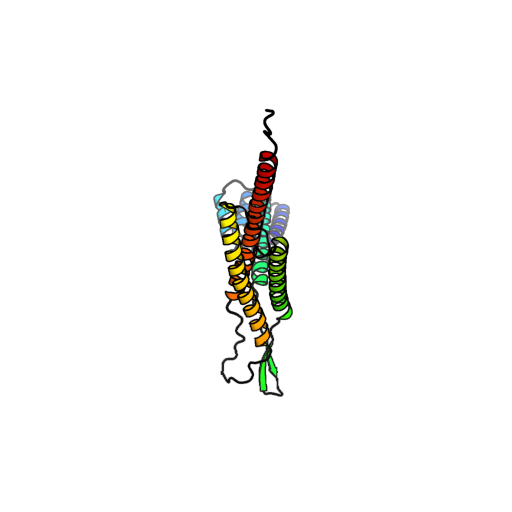 N N . TYR A 1 221 ? -8.509 3.188 18.295 1.00 91.25 221 TYR A N 1
ATOM 1747 C CA . TYR A 1 221 ? -9.686 2.615 18.940 1.00 91.25 221 TYR A CA 1
ATOM 1748 C C . TYR A 1 221 ? -9.297 1.777 20.164 1.00 91.25 221 TYR A C 1
ATOM 1750 O O . TYR A 1 221 ? -9.795 2.038 21.263 1.00 91.25 221 TYR A O 1
ATOM 1758 N N . TYR A 1 222 ? -8.355 0.843 20.006 1.00 89.75 222 TYR A N 1
ATOM 1759 C CA . TYR A 1 222 ? -7.892 -0.029 21.083 1.00 89.75 222 TYR A CA 1
ATOM 1760 C C . TYR A 1 222 ? -7.221 0.747 22.226 1.00 89.75 222 TYR A C 1
ATOM 1762 O O . TYR A 1 222 ? -7.513 0.517 23.402 1.00 89.75 222 TYR A O 1
ATOM 1770 N N . MET A 1 223 ? -6.370 1.724 21.905 1.00 89.81 223 MET A N 1
ATOM 1771 C CA . MET A 1 223 ? -5.685 2.544 22.906 1.00 89.81 223 MET A CA 1
ATOM 1772 C C . MET A 1 223 ? -6.674 3.368 23.749 1.00 89.81 223 MET A C 1
ATOM 1774 O O . MET A 1 223 ? -6.580 3.387 24.981 1.00 89.81 223 MET A O 1
ATOM 1778 N N . TYR A 1 224 ? -7.654 4.018 23.111 1.00 87.62 224 TYR A N 1
ATOM 1779 C CA . TYR A 1 224 ? -8.686 4.781 23.822 1.00 87.62 224 TYR A CA 1
ATOM 1780 C C . TYR A 1 224 ? -9.650 3.877 24.598 1.00 87.62 224 TYR A C 1
ATOM 1782 O O . TYR A 1 224 ? -10.056 4.241 25.705 1.00 87.62 224 TYR A O 1
ATOM 1790 N N . PHE A 1 225 ? -9.970 2.694 24.069 1.00 85.50 225 PHE A N 1
ATOM 1791 C CA . PHE A 1 225 ? -10.777 1.689 24.761 1.00 85.50 225 PHE A CA 1
ATOM 1792 C C . PHE A 1 225 ? -10.100 1.208 26.052 1.00 85.50 225 PHE A C 1
ATOM 1794 O O . PHE A 1 225 ? -10.716 1.214 27.123 1.00 85.50 225 PHE A O 1
ATOM 1801 N N . ASN A 1 226 ? -8.811 0.865 25.984 1.00 85.00 226 ASN A N 1
ATOM 1802 C CA . ASN A 1 226 ? -8.030 0.480 27.157 1.00 85.00 226 ASN A CA 1
ATOM 1803 C C . ASN A 1 226 ? -7.974 1.612 28.182 1.00 85.00 226 ASN A C 1
ATOM 1805 O O . ASN A 1 226 ? -8.204 1.381 29.367 1.00 85.00 226 ASN A O 1
ATOM 1809 N N . LYS A 1 227 ? -7.750 2.854 27.736 1.00 85.19 227 LYS A N 1
ATOM 1810 C CA . LYS A 1 227 ? -7.724 4.014 28.634 1.00 85.19 227 LYS A CA 1
ATOM 1811 C C . LYS A 1 227 ? -9.057 4.205 29.360 1.00 85.19 227 LYS A C 1
ATOM 1813 O O . LYS A 1 227 ? -9.065 4.371 30.578 1.00 85.19 227 LYS A O 1
ATOM 1818 N N . ALA A 1 228 ? -10.177 4.129 28.641 1.00 80.06 228 ALA A N 1
ATOM 1819 C CA . ALA A 1 228 ? -11.507 4.244 29.237 1.00 80.06 228 ALA A CA 1
ATOM 1820 C C . ALA A 1 228 ? -11.798 3.112 30.242 1.00 80.06 228 ALA A C 1
ATOM 1822 O O . ALA A 1 228 ? -12.377 3.358 31.302 1.00 80.06 228 ALA A O 1
ATOM 1823 N N . THR A 1 229 ? -11.343 1.893 29.945 1.00 78.69 229 THR A N 1
ATOM 1824 C CA . THR A 1 229 ? -11.511 0.722 30.819 1.00 78.69 229 THR A CA 1
ATOM 1825 C C . THR A 1 229 ? -10.666 0.832 32.094 1.00 78.69 229 THR A C 1
ATOM 1827 O O . THR A 1 229 ? -11.165 0.582 33.193 1.00 78.69 229 THR A O 1
ATOM 1830 N N . THR A 1 230 ? -9.411 1.278 31.986 1.00 79.75 230 THR A N 1
ATOM 1831 C CA . THR A 1 230 ? -8.521 1.488 33.141 1.00 79.75 230 THR A CA 1
ATOM 1832 C C . THR A 1 230 ? -9.032 2.601 34.056 1.00 79.75 230 THR A C 1
ATOM 1834 O O . THR A 1 230 ? -9.051 2.431 35.276 1.00 79.75 230 THR A O 1
ATOM 1837 N N . THR A 1 231 ? -9.519 3.719 33.499 1.00 74.19 231 THR A N 1
ATOM 1838 C CA . THR A 1 231 ? -10.140 4.792 34.296 1.00 74.19 231 THR A CA 1
ATOM 1839 C C . THR A 1 231 ? -11.358 4.284 35.072 1.00 74.19 231 THR A C 1
ATOM 1841 O O . THR A 1 231 ? -11.524 4.622 36.243 1.00 74.19 231 THR A O 1
ATOM 1844 N N . GLN A 1 232 ? -12.178 3.423 34.465 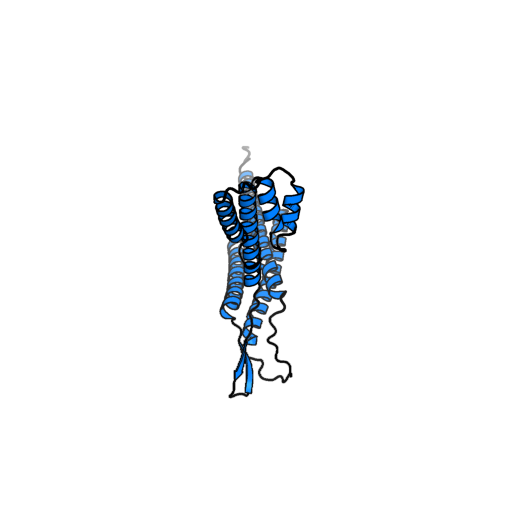1.00 71.38 232 GLN A N 1
ATOM 1845 C CA . GLN A 1 232 ? -13.328 2.815 35.136 1.00 71.38 232 GLN A CA 1
ATOM 1846 C C . GLN A 1 232 ? -12.916 1.888 36.290 1.00 71.38 232 GLN A C 1
ATOM 1848 O O . GLN A 1 232 ? -13.550 1.904 37.347 1.00 71.38 232 GLN A O 1
ATOM 1853 N N . ALA A 1 233 ? -11.849 1.101 36.117 1.00 69.38 233 ALA A N 1
ATOM 1854 C CA . ALA A 1 233 ? -11.306 0.256 37.180 1.00 69.38 233 ALA A CA 1
ATOM 1855 C C . ALA A 1 233 ? -10.805 1.094 38.371 1.00 69.38 233 ALA A C 1
ATOM 1857 O O . ALA A 1 233 ? -11.146 0.786 39.512 1.00 69.38 233 ALA A O 1
ATOM 1858 N N . ALA A 1 234 ? -10.094 2.196 38.106 1.00 66.75 234 ALA A N 1
ATOM 1859 C CA . ALA A 1 234 ? -9.610 3.121 39.134 1.00 66.75 234 ALA A CA 1
ATOM 1860 C C . ALA A 1 234 ? -10.743 3.873 39.862 1.00 66.75 234 ALA A C 1
ATOM 1862 O O . ALA A 1 234 ? -10.689 4.082 41.073 1.00 66.75 234 ALA A O 1
ATOM 1863 N N . GLN A 1 235 ? -11.812 4.258 39.156 1.00 64.19 235 GLN A N 1
ATOM 1864 C CA . GLN A 1 235 ? -13.000 4.833 39.801 1.00 64.19 235 GLN A CA 1
ATOM 1865 C C . GLN A 1 235 ? -13.699 3.818 40.713 1.00 64.19 235 GLN A C 1
ATOM 1867 O O . GLN A 1 235 ? -14.195 4.182 41.779 1.00 64.19 235 GLN A O 1
ATOM 1872 N N . LYS A 1 236 ? -13.729 2.537 40.323 1.00 62.16 236 LYS A N 1
ATOM 1873 C CA . LYS A 1 236 ? -14.344 1.479 41.130 1.00 62.16 236 LYS A CA 1
ATOM 1874 C C . LYS A 1 236 ? -13.558 1.203 42.415 1.00 62.16 236 LYS A C 1
ATOM 1876 O O . LYS A 1 236 ? -14.184 1.058 43.462 1.00 62.16 236 LYS A O 1
ATOM 1881 N N . THR A 1 237 ? -12.224 1.169 42.358 1.00 62.75 237 THR A N 1
ATOM 1882 C CA . THR A 1 237 ? -11.382 0.988 43.554 1.00 62.75 237 THR A CA 1
ATOM 1883 C C . THR A 1 237 ? -11.517 2.164 44.516 1.00 62.75 237 THR A C 1
ATOM 1885 O O . THR A 1 237 ? -11.727 1.940 45.705 1.00 62.75 237 THR A O 1
ATOM 1888 N N . ASN A 1 238 ? -11.523 3.404 44.011 1.00 60.06 238 ASN A N 1
ATOM 1889 C CA . ASN A 1 238 ? -11.784 4.582 44.843 1.00 60.06 238 ASN A CA 1
ATOM 1890 C C . ASN A 1 238 ? -13.175 4.534 45.488 1.00 60.06 238 ASN A C 1
ATOM 1892 O O . ASN A 1 238 ? -13.303 4.764 46.688 1.00 60.06 238 ASN A O 1
ATOM 1896 N N . ARG A 1 239 ? -14.220 4.158 44.738 1.00 57.75 239 ARG A N 1
ATOM 1897 C CA . ARG A 1 239 ? -15.581 4.051 45.288 1.00 57.75 239 ARG A CA 1
ATOM 1898 C C . ARG A 1 239 ? -15.719 2.924 46.321 1.00 57.75 239 ARG A C 1
ATOM 1900 O O . ARG A 1 239 ? -16.445 3.099 47.290 1.00 57.75 239 ARG A O 1
ATOM 1907 N N . GLN A 1 240 ? -15.014 1.800 46.157 1.00 55.78 240 GLN A N 1
ATOM 1908 C CA . GLN A 1 240 ? -14.952 0.747 47.183 1.00 55.78 240 GLN A CA 1
ATOM 1909 C C . GLN A 1 240 ? -14.175 1.187 48.431 1.00 55.78 240 GLN A C 1
ATOM 1911 O O . GLN A 1 240 ? -14.603 0.870 49.536 1.00 55.78 240 GLN A O 1
ATOM 1916 N N . SER A 1 241 ? -13.089 1.948 48.275 1.00 57.47 241 SER A N 1
ATOM 1917 C CA . SER A 1 241 ? -12.307 2.477 49.402 1.00 57.47 241 SER A CA 1
ATOM 1918 C C . SER A 1 241 ? -13.041 3.575 50.183 1.00 57.47 241 SER A C 1
ATOM 1920 O O . SER A 1 241 ? -12.773 3.759 51.363 1.00 57.47 241 SER A O 1
ATOM 1922 N N . SER A 1 242 ? -13.972 4.292 49.546 1.00 56.84 242 SER A N 1
ATOM 1923 C CA . SER A 1 242 ? -14.729 5.397 50.161 1.00 56.84 242 SER A CA 1
ATOM 1924 C C . SER A 1 242 ? -15.862 4.933 51.087 1.00 56.84 242 SER A C 1
ATOM 1926 O O . SER A 1 242 ? -16.407 5.740 51.829 1.00 56.84 242 SER A O 1
ATOM 1928 N N . ASN A 1 243 ? -16.236 3.647 51.041 1.00 55.28 243 ASN A N 1
ATOM 1929 C CA . ASN A 1 243 ? -17.347 3.084 51.821 1.00 55.28 243 ASN A CA 1
ATOM 1930 C C . ASN A 1 243 ? -16.903 2.419 53.142 1.00 55.28 243 ASN A C 1
ATOM 1932 O O . ASN A 1 243 ? -17.724 1.794 53.809 1.00 55.28 243 ASN A O 1
ATOM 1936 N N . ILE A 1 244 ? -15.626 2.528 53.526 1.00 59.03 244 ILE A N 1
ATOM 1937 C CA . ILE A 1 244 ? -15.090 1.969 54.777 1.00 59.03 244 ILE A CA 1
ATOM 1938 C C . ILE A 1 244 ? -14.575 3.131 55.631 1.00 59.03 244 ILE A C 1
ATOM 1940 O O . ILE A 1 244 ? -13.400 3.480 55.589 1.00 59.03 244 ILE A O 1
ATOM 1944 N N . GLY A 1 245 ? -15.465 3.767 56.387 1.00 60.62 245 GLY A N 1
ATOM 1945 C CA . GLY A 1 245 ? -15.077 4.790 57.353 1.00 60.62 245 GLY A CA 1
ATOM 1946 C C . GLY A 1 245 ? -16.273 5.551 57.905 1.00 60.62 245 GLY A C 1
ATOM 1947 O O . GLY A 1 245 ? -17.003 6.171 57.143 1.00 60.62 245 GLY A O 1
ATOM 1948 N N . MET A 1 246 ? -16.395 5.540 59.235 1.00 56.31 246 MET A N 1
ATOM 1949 C CA . MET A 1 246 ? -17.370 6.251 60.082 1.00 56.31 246 MET A CA 1
ATOM 1950 C C . MET A 1 246 ? -18.659 5.484 60.426 1.00 56.31 246 MET A C 1
ATOM 1952 O O . MET A 1 246 ? -19.767 5.950 60.180 1.00 56.31 246 MET A O 1
ATOM 1956 N N . ALA A 1 247 ? -18.513 4.343 61.110 1.00 50.34 247 ALA A N 1
ATOM 1957 C CA . ALA A 1 247 ? -19.470 3.988 62.158 1.00 50.34 247 ALA A CA 1
ATOM 1958 C C . ALA A 1 247 ? -19.069 4.781 63.414 1.00 50.34 247 ALA A C 1
ATOM 1960 O O . ALA A 1 247 ? -18.025 4.516 64.009 1.00 50.34 247 ALA A O 1
ATOM 1961 N N . GLY A 1 248 ? -19.841 5.818 63.743 1.00 51.28 248 GLY A N 1
ATOM 1962 C CA . GLY A 1 248 ? -19.677 6.570 64.982 1.00 51.28 248 GLY A CA 1
ATOM 1963 C C . GLY A 1 248 ? -20.017 5.684 66.175 1.00 51.28 248 GLY A C 1
ATOM 1964 O O . GLY A 1 248 ? -21.091 5.089 66.212 1.00 51.28 248 GLY A O 1
ATOM 1965 N N . TYR A 1 249 ? -19.095 5.596 67.130 1.00 46.62 249 TYR A N 1
ATOM 1966 C CA . TYR A 1 249 ? -19.399 5.105 68.467 1.00 46.62 249 TYR A CA 1
ATOM 1967 C C . TYR A 1 249 ? -20.232 6.180 69.173 1.00 46.62 249 TYR A C 1
ATOM 1969 O O . TYR A 1 249 ? -19.748 7.294 69.380 1.00 46.62 249 TYR A O 1
ATOM 1977 N N . ALA A 1 250 ? -21.480 5.841 69.481 1.00 49.53 250 ALA A N 1
ATOM 1978 C CA . ALA A 1 250 ? -22.324 6.520 70.455 1.00 49.53 250 ALA A CA 1
ATOM 1979 C C . ALA A 1 250 ? -22.659 5.512 71.556 1.00 49.53 250 ALA A C 1
ATOM 1981 O O . ALA A 1 250 ? -22.855 4.324 71.202 1.00 49.53 250 ALA A O 1
#

Organism: NCBI:txid981085

Radius of gyration: 33.79 Å; chains: 1; bounding box: 81×50×104 Å

InterPro domains:
  IPR009606 DESIGUAL/Modifying wall lignin-1/2 [PF06749] (122-216)
  IPR052222 Arabidopsis DESIGUAL [PTHR31769] (96-243)
  IPR061502 Copia/RE1/RE2-like, N-terminal domain [PF14223] (1-79)

Secondary structure (DSSP, 8-state):
--TTS-HHHHHHHHHHHHHHHHHTT----HHHHHHHHHHTS-GGGHHHHHHHHHT-S---HHHHHHHHHHHHHHHHHHHHHHHHHHHHT---PEEEEEETTTTEEEEEE--HHHHHHHHHHHHHHHHHHHHHHHHHTTTTSSPPPPSSHHHHHHHHHHHHHHHHHHHHHHHHHHHHHHHHHTTT---S---S--------THHHHHHHHHHHHHHHHHHHHHHHHHHHHHHHHHHHHHHHHTTS------